Protein AF-A0A820SVX8-F1 (afdb_monomer_lite)

Organism: NCBI:txid392030

Sequence (276 aa):
DIAQLKDHVHLLEQKLQQREYELQTLQIEIEKGTSSIMSSIEDLYIASSSVSPSQHSPATHFALVNVKNQPTIEELQNELDQLHDKLDELTRENQMLKNRTQEFDTIYEENEYLYAEKSQWNEEIERTRIRELVLEQEIRTLKEREKEFLITNDSNANNLSATQSKLKIDWLHQTNNQLELEIVRLREQLDLLAKKCQEIKKESIHKDEHYKQLLAVAEDKQQLPQELVRLERIKVEMESQMEKERQDYQKTIAGLEEQTEKREQKYSVCHNIMNL

Structure (mmCIF, N/CA/C/O backbone):
data_AF-A0A820SVX8-F1
#
_entry.id   AF-A0A820SVX8-F1
#
loop_
_atom_site.group_PDB
_atom_site.id
_atom_site.type_symbol
_atom_site.label_atom_id
_atom_site.label_alt_id
_atom_site.label_comp_id
_atom_site.label_asym_id
_atom_site.label_entity_id
_atom_site.label_seq_id
_atom_site.pdbx_PDB_ins_code
_atom_site.Cartn_x
_atom_site.Cartn_y
_atom_site.Cartn_z
_atom_site.occupancy
_atom_site.B_iso_or_equiv
_atom_site.auth_seq_id
_atom_site.auth_comp_id
_atom_site.auth_asym_id
_atom_site.auth_atom_id
_atom_site.pdbx_PDB_model_num
ATOM 1 N N . ASP A 1 1 ? 11.281 11.159 -14.227 1.00 79.31 1 ASP A N 1
ATOM 2 C CA . ASP A 1 1 ? 12.440 11.843 -13.631 1.00 79.31 1 ASP A CA 1
ATOM 3 C C . ASP A 1 1 ? 12.727 11.161 -12.300 1.00 79.31 1 ASP A C 1
ATOM 5 O O . ASP A 1 1 ? 11.813 11.058 -11.489 1.00 79.31 1 ASP A O 1
ATOM 9 N N . ILE A 1 2 ? 13.934 10.620 -12.106 1.00 82.19 2 ILE A N 1
ATOM 10 C CA . ILE A 1 2 ? 14.302 9.873 -10.890 1.00 82.19 2 ILE A CA 1
ATOM 11 C C . ILE A 1 2 ? 14.206 10.753 -9.639 1.00 82.19 2 ILE A C 1
ATOM 13 O O . ILE A 1 2 ? 13.884 10.240 -8.568 1.00 82.19 2 ILE A O 1
ATOM 17 N N . ALA A 1 3 ? 14.451 12.061 -9.756 1.00 85.62 3 ALA A N 1
ATOM 18 C CA . ALA A 1 3 ? 14.359 12.976 -8.619 1.00 85.62 3 ALA A CA 1
ATOM 19 C C . ALA A 1 3 ? 12.935 13.004 -8.041 1.00 85.62 3 ALA A C 1
ATOM 21 O O . ALA A 1 3 ? 12.747 12.774 -6.852 1.00 85.62 3 ALA A O 1
ATOM 22 N N . GLN A 1 4 ? 11.929 13.141 -8.908 1.00 86.88 4 GLN A N 1
ATOM 23 C CA . GLN A 1 4 ? 10.518 13.152 -8.508 1.00 86.88 4 GLN A CA 1
ATOM 24 C C . GLN A 1 4 ? 10.079 11.830 -7.860 1.00 86.88 4 GLN A C 1
ATOM 26 O O . GLN A 1 4 ? 9.309 11.835 -6.903 1.00 86.88 4 GLN A O 1
ATOM 31 N N . LEU A 1 5 ? 10.583 10.695 -8.358 1.00 85.62 5 LEU A N 1
ATOM 32 C CA . LEU A 1 5 ? 10.292 9.380 -7.778 1.00 85.62 5 LEU A CA 1
ATOM 33 C C . LEU A 1 5 ? 10.895 9.234 -6.376 1.00 85.62 5 LEU A C 1
ATOM 35 O O . LEU A 1 5 ? 10.238 8.728 -5.470 1.00 85.62 5 LEU A O 1
ATOM 39 N N . LYS A 1 6 ? 12.131 9.709 -6.183 1.00 87.94 6 LYS A 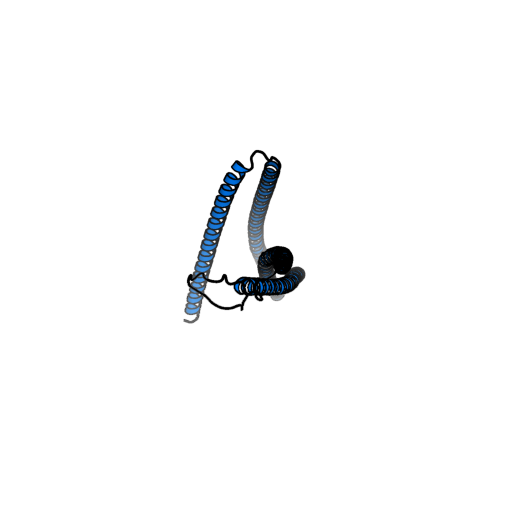N 1
ATOM 40 C CA . LYS A 1 6 ? 12.793 9.706 -4.872 1.00 87.94 6 LYS A CA 1
ATOM 41 C C . LYS A 1 6 ? 12.073 10.596 -3.866 1.00 87.94 6 LYS A C 1
ATOM 43 O O . LYS A 1 6 ? 11.892 10.173 -2.728 1.00 87.94 6 LYS A O 1
ATOM 48 N N . ASP A 1 7 ? 11.626 11.777 -4.287 1.00 93.38 7 ASP A N 1
ATOM 49 C CA . ASP A 1 7 ? 10.852 12.683 -3.434 1.00 93.38 7 ASP A CA 1
ATOM 50 C C . ASP A 1 7 ? 9.532 12.035 -2.992 1.00 93.38 7 ASP A C 1
ATOM 52 O O . ASP A 1 7 ? 9.140 12.131 -1.828 1.00 93.38 7 ASP A O 1
ATOM 56 N N . HIS A 1 8 ? 8.865 11.316 -3.900 1.00 90.88 8 HIS A N 1
ATOM 57 C CA . HIS A 1 8 ? 7.633 10.603 -3.584 1.00 90.88 8 HIS A CA 1
ATOM 58 C C . HIS A 1 8 ? 7.855 9.444 -2.598 1.00 90.88 8 HIS A C 1
ATOM 60 O O . HIS A 1 8 ? 7.139 9.349 -1.601 1.00 90.88 8 HIS A O 1
ATOM 66 N N . VAL A 1 9 ? 8.879 8.609 -2.813 1.00 91.00 9 VAL A N 1
ATOM 67 C CA . VAL A 1 9 ? 9.253 7.542 -1.864 1.00 91.00 9 VAL A CA 1
ATOM 68 C C . VAL A 1 9 ? 9.604 8.122 -0.493 1.00 91.00 9 VAL A C 1
ATOM 70 O O . VAL A 1 9 ? 9.174 7.585 0.526 1.00 91.00 9 VAL A O 1
ATOM 73 N N . HIS A 1 10 ? 10.325 9.245 -0.453 1.00 93.69 10 HIS A N 1
ATOM 74 C CA . HIS A 1 10 ? 10.667 9.915 0.799 1.00 93.69 10 HIS A CA 1
ATOM 75 C C . HIS A 1 10 ? 9.423 10.406 1.554 1.00 93.69 10 HIS A C 1
ATOM 77 O O . HIS A 1 10 ? 9.328 10.230 2.768 1.00 93.69 10 HIS A O 1
ATOM 83 N N . LEU A 1 11 ? 8.437 10.960 0.842 1.00 95.56 11 LEU A N 1
ATOM 84 C CA . LEU A 1 11 ? 7.162 11.364 1.434 1.00 95.56 11 LEU A CA 1
ATOM 85 C C . LEU A 1 11 ? 6.386 10.169 2.011 1.00 95.56 11 LEU A C 1
ATOM 87 O O . LEU A 1 11 ? 5.827 10.276 3.102 1.00 95.56 11 LEU A O 1
ATOM 91 N N . LEU A 1 12 ? 6.342 9.039 1.298 1.00 90.75 12 LEU A N 1
ATOM 92 C CA . LEU A 1 12 ? 5.704 7.812 1.792 1.00 90.75 12 LEU A CA 1
ATOM 93 C C . LEU A 1 12 ? 6.397 7.291 3.054 1.00 90.75 12 LEU A C 1
ATOM 95 O O . LEU A 1 12 ? 5.736 6.891 4.007 1.00 90.75 12 LEU A O 1
ATOM 99 N N . GLU A 1 13 ? 7.724 7.353 3.090 1.00 92.69 13 GLU A N 1
ATOM 100 C CA . GLU A 1 13 ? 8.521 6.950 4.246 1.00 92.69 13 GLU A CA 1
ATOM 101 C C . GLU A 1 13 ? 8.275 7.844 5.465 1.00 92.69 13 GLU A C 1
ATOM 103 O O . GLU A 1 13 ? 8.109 7.339 6.573 1.00 92.69 13 GLU A O 1
ATOM 108 N N . GLN A 1 14 ? 8.151 9.157 5.260 1.00 95.50 14 GLN A N 1
ATOM 109 C CA . GLN A 1 14 ? 7.777 10.086 6.324 1.00 95.50 14 GLN A CA 1
ATOM 110 C C . GLN A 1 14 ? 6.369 9.795 6.868 1.00 95.50 14 GLN A C 1
ATOM 112 O O . GLN A 1 14 ? 6.161 9.813 8.082 1.00 95.50 14 GLN A O 1
ATOM 117 N N . LYS A 1 15 ? 5.403 9.507 5.986 1.00 94.38 15 LYS A N 1
ATOM 118 C CA . LYS A 1 15 ? 4.040 9.135 6.397 1.00 94.38 15 LYS A CA 1
ATOM 119 C C . LYS A 1 15 ? 4.021 7.831 7.190 1.00 94.38 15 LYS A C 1
ATOM 121 O O . LYS A 1 15 ? 3.364 7.784 8.223 1.00 94.38 15 LYS A O 1
ATOM 126 N N . LEU A 1 16 ? 4.755 6.811 6.742 1.00 91.88 16 LEU A N 1
ATOM 127 C CA . LEU A 1 16 ? 4.880 5.536 7.453 1.00 91.88 16 LEU A CA 1
ATOM 128 C C . LEU A 1 16 ? 5.438 5.737 8.863 1.00 91.88 16 LEU A C 1
ATOM 130 O O . LEU A 1 16 ? 4.828 5.283 9.823 1.00 91.88 16 LEU A O 1
ATOM 134 N N . GLN A 1 17 ? 6.525 6.500 9.007 1.00 93.75 17 GLN A N 1
ATOM 135 C CA . GLN A 1 17 ? 7.099 6.802 10.324 1.00 93.75 17 GLN A CA 1
ATOM 136 C C . GLN A 1 17 ? 6.102 7.508 11.249 1.00 93.75 17 GLN A C 1
ATOM 138 O O . GLN A 1 17 ? 6.030 7.203 12.440 1.00 93.75 17 GLN A O 1
ATOM 143 N N . GLN A 1 18 ? 5.320 8.447 10.711 1.00 94.12 18 GLN A N 1
ATOM 144 C CA . GLN A 1 18 ? 4.282 9.117 11.485 1.00 94.12 18 GLN A CA 1
ATOM 145 C C . GLN A 1 18 ? 3.203 8.125 11.950 1.00 94.12 18 GLN A C 1
ATOM 147 O O . GLN A 1 18 ? 2.851 8.115 13.128 1.00 94.12 18 GLN A O 1
ATOM 152 N N . ARG A 1 19 ? 2.696 7.274 11.053 1.00 89.75 19 ARG A N 1
ATOM 153 C CA . ARG A 1 19 ? 1.653 6.296 11.392 1.00 89.75 19 ARG A CA 1
ATOM 154 C C . ARG A 1 19 ? 2.144 5.211 12.346 1.00 89.75 19 ARG A C 1
ATOM 156 O O . ARG A 1 19 ? 1.392 4.783 13.211 1.00 89.75 19 ARG A O 1
ATOM 163 N N . GLU A 1 20 ? 3.400 4.790 12.246 1.00 91.88 20 GLU A N 1
ATOM 164 C CA . GLU A 1 20 ? 4.018 3.869 13.211 1.00 91.88 20 GLU A CA 1
ATOM 165 C C . GLU A 1 20 ? 4.070 4.461 14.621 1.00 91.88 20 GLU A C 1
ATOM 167 O O . GLU A 1 20 ? 3.792 3.766 15.601 1.00 91.88 20 GLU A O 1
ATOM 172 N N . TYR A 1 21 ? 4.374 5.755 14.730 1.00 94.31 21 TYR A N 1
ATOM 173 C CA . TYR A 1 21 ? 4.325 6.466 16.004 1.00 94.31 21 TYR A CA 1
ATOM 174 C C . TYR A 1 21 ? 2.894 6.558 16.564 1.00 94.31 21 TYR A C 1
ATOM 176 O O . TYR A 1 21 ? 2.680 6.355 17.764 1.00 94.31 21 TYR A O 1
ATOM 184 N N . GLU A 1 22 ? 1.905 6.826 15.708 1.00 92.69 22 GLU A N 1
ATOM 185 C CA . GLU A 1 22 ? 0.486 6.832 16.088 1.00 92.69 22 GLU A CA 1
ATOM 186 C C . GLU A 1 22 ? 0.032 5.447 16.581 1.00 92.69 22 GLU A C 1
ATOM 188 O O . GLU A 1 22 ? -0.564 5.354 17.655 1.00 92.69 22 GLU A O 1
ATOM 193 N N . LEU A 1 23 ? 0.400 4.365 15.883 1.00 92.62 23 LEU A N 1
ATOM 194 C CA . LEU A 1 23 ? 0.110 2.989 16.309 1.00 92.62 23 LEU A CA 1
ATOM 195 C C . LEU A 1 23 ? 0.736 2.655 17.662 1.00 92.62 23 LEU A C 1
ATOM 197 O O . LEU A 1 23 ? 0.051 2.113 18.526 1.00 92.62 23 LEU A O 1
ATOM 201 N N . GLN A 1 24 ? 2.009 3.001 17.880 1.00 94.12 24 GLN A N 1
ATOM 202 C CA . GLN A 1 24 ? 2.651 2.788 19.182 1.00 94.12 24 GLN A CA 1
ATOM 203 C C . GLN A 1 24 ? 1.927 3.540 20.301 1.00 94.12 24 GLN A C 1
ATOM 205 O O . GLN A 1 24 ? 1.747 3.005 21.394 1.00 94.12 24 GLN A O 1
ATOM 210 N N . THR A 1 25 ? 1.488 4.768 20.029 1.00 94.31 25 THR A N 1
ATOM 211 C CA . THR A 1 25 ? 0.751 5.578 21.004 1.00 94.31 25 THR A CA 1
ATOM 212 C C . THR A 1 25 ? -0.597 4.941 21.337 1.00 94.31 25 THR A C 1
ATOM 214 O O . THR A 1 25 ? -0.909 4.747 22.512 1.00 94.31 25 THR A O 1
ATOM 217 N N . LEU A 1 26 ? -1.366 4.547 20.317 1.00 90.50 26 LEU A N 1
ATOM 218 C CA . LEU A 1 26 ? -2.654 3.876 20.492 1.00 90.50 26 LEU A CA 1
ATOM 219 C C . LEU A 1 26 ? -2.505 2.539 21.217 1.00 90.50 26 LEU A C 1
ATOM 221 O O . LEU A 1 26 ? -3.298 2.240 22.105 1.00 90.50 26 LEU A O 1
ATOM 225 N N . GLN A 1 27 ? -1.467 1.763 20.905 1.00 94.38 27 GLN A N 1
ATOM 226 C CA . GLN A 1 27 ? -1.190 0.509 21.596 1.00 94.38 27 GLN A CA 1
ATOM 227 C C . GLN A 1 27 ? -0.961 0.732 23.096 1.00 94.38 27 GLN A C 1
ATOM 229 O O . GLN A 1 27 ? -1.567 0.045 23.917 1.00 94.38 27 GLN A O 1
ATOM 234 N N . ILE A 1 28 ? -0.162 1.737 23.467 1.00 94.94 28 ILE A N 1
ATOM 235 C CA . ILE A 1 28 ? 0.062 2.098 24.874 1.00 94.94 28 ILE A CA 1
ATOM 236 C C . ILE A 1 28 ? -1.249 2.536 25.546 1.00 94.94 28 ILE A C 1
ATOM 238 O O . ILE A 1 28 ? -1.515 2.149 26.687 1.00 94.94 28 ILE A O 1
ATOM 242 N N . GLU A 1 29 ? -2.082 3.334 24.869 1.00 92.44 29 GLU A N 1
ATOM 243 C CA . GLU A 1 29 ? -3.395 3.745 25.389 1.00 92.44 29 GLU A CA 1
ATOM 244 C C . GLU A 1 29 ? -4.318 2.541 25.627 1.00 92.44 29 GLU A C 1
ATOM 246 O O . GLU A 1 29 ? -4.950 2.452 26.685 1.00 92.44 29 GLU A O 1
ATOM 251 N N . ILE A 1 30 ? -4.354 1.592 24.687 1.00 91.06 30 ILE A N 1
ATOM 252 C CA . ILE A 1 30 ? -5.155 0.366 24.777 1.00 91.06 30 ILE A CA 1
ATOM 253 C C . ILE A 1 30 ? -4.677 -0.515 25.933 1.00 91.06 30 ILE A C 1
ATOM 255 O O . ILE A 1 30 ? -5.490 -0.954 26.750 1.00 91.06 30 ILE A O 1
ATOM 259 N N . GLU A 1 31 ? -3.371 -0.754 26.044 1.00 93.31 31 GLU A N 1
ATOM 260 C CA . GLU A 1 31 ? -2.781 -1.562 27.119 1.00 93.31 31 GLU A CA 1
ATOM 261 C C . GLU A 1 31 ? -3.050 -0.939 28.494 1.00 93.31 31 GLU A C 1
ATOM 263 O O . GLU A 1 31 ? -3.435 -1.637 29.443 1.00 93.31 31 GLU A O 1
ATOM 268 N N . LYS A 1 32 ? -2.920 0.388 28.599 1.00 92.94 32 LYS A N 1
ATOM 269 C CA . LYS A 1 32 ? -3.195 1.128 29.832 1.00 92.94 32 LYS A CA 1
ATOM 270 C C . LYS A 1 32 ? -4.669 1.054 30.225 1.00 92.94 32 LYS A C 1
ATOM 272 O O . LYS A 1 32 ? -4.958 0.749 31.381 1.00 92.94 32 LYS A O 1
ATOM 277 N N . GLY A 1 33 ? -5.589 1.313 29.296 1.00 87.25 33 GLY A N 1
ATOM 278 C CA . GLY A 1 33 ? -7.024 1.235 29.582 1.00 87.25 33 GLY A CA 1
ATOM 279 C C . GLY A 1 33 ? -7.466 -0.194 29.907 1.00 87.25 33 GLY A C 1
ATOM 280 O O . GLY A 1 33 ? -8.206 -0.413 30.859 1.00 87.25 33 GLY A O 1
ATOM 281 N N . THR A 1 34 ? -6.940 -1.197 29.199 1.00 91.44 34 THR A N 1
ATOM 282 C CA . THR A 1 34 ? -7.220 -2.611 29.503 1.00 91.44 34 THR A CA 1
ATOM 283 C C . THR A 1 34 ? -6.761 -2.974 30.916 1.00 91.44 34 THR A C 1
ATOM 285 O O . THR A 1 34 ? -7.501 -3.608 31.667 1.00 91.44 34 THR A O 1
ATOM 288 N N . SER A 1 35 ? -5.566 -2.526 31.311 1.00 92.62 35 SER A N 1
ATOM 289 C CA . SER A 1 35 ? -5.036 -2.740 32.665 1.00 92.62 35 SER A CA 1
ATOM 290 C C . SER A 1 35 ? -5.877 -2.034 33.736 1.00 92.62 35 SER A C 1
ATOM 292 O O . SER A 1 35 ? -6.131 -2.605 34.795 1.00 92.62 35 SER A O 1
ATOM 294 N N . SER A 1 36 ? -6.345 -0.815 33.451 1.00 92.25 36 SER A N 1
ATOM 295 C CA . SER A 1 36 ? -7.227 -0.028 34.325 1.00 92.25 36 SER A CA 1
ATOM 296 C C . SER A 1 36 ? -8.577 -0.720 34.560 1.00 92.25 36 SER A C 1
ATOM 298 O O . SER A 1 36 ? -8.989 -0.910 35.711 1.00 92.25 36 SER A O 1
ATOM 300 N N . ILE A 1 37 ? -9.213 -1.210 33.489 1.00 89.19 37 ILE A N 1
ATOM 301 C CA . ILE A 1 37 ? -10.448 -1.999 33.577 1.00 89.19 37 ILE A CA 1
ATOM 302 C C . ILE A 1 37 ? -10.215 -3.279 34.383 1.00 89.19 37 ILE A C 1
ATOM 304 O O . ILE A 1 37 ? -11.002 -3.583 35.278 1.00 89.19 37 ILE A O 1
ATOM 308 N N . MET A 1 38 ? -9.139 -4.021 34.107 1.00 89.19 38 MET A N 1
ATOM 309 C CA . MET A 1 38 ? -8.835 -5.265 34.825 1.00 89.19 38 MET A CA 1
ATOM 310 C C . MET A 1 38 ? -8.628 -5.030 36.323 1.00 89.19 38 MET A C 1
ATOM 312 O O . MET A 1 38 ? -9.208 -5.759 37.126 1.00 89.19 38 MET A O 1
ATOM 316 N N . SER A 1 39 ? -7.891 -3.982 36.702 1.00 90.56 39 SER A N 1
ATOM 317 C CA . SER A 1 39 ? -7.728 -3.591 38.109 1.00 90.56 39 SER A CA 1
ATOM 318 C C . SER A 1 39 ? -9.070 -3.239 38.754 1.00 90.56 39 SER A C 1
ATOM 320 O O . SER A 1 39 ? -9.355 -3.663 39.869 1.00 90.56 39 SER A O 1
ATOM 322 N N . SER A 1 40 ? -9.926 -2.500 38.047 1.00 87.31 40 SER A N 1
ATOM 323 C CA . SER A 1 40 ? -11.246 -2.118 38.556 1.00 87.31 40 SER A CA 1
ATOM 324 C C . SER A 1 40 ? -12.186 -3.314 38.719 1.00 87.31 40 SER A C 1
ATOM 326 O O . SER A 1 40 ? -12.975 -3.341 39.664 1.00 87.31 40 SER A O 1
ATOM 328 N N . ILE A 1 41 ? -12.103 -4.304 37.825 1.00 86.06 41 ILE A N 1
ATOM 329 C CA . ILE A 1 41 ? -12.828 -5.576 37.938 1.00 86.06 41 ILE A CA 1
ATOM 330 C C . ILE A 1 41 ? -12.307 -6.384 39.130 1.00 86.06 41 ILE A C 1
ATOM 332 O O . ILE A 1 41 ? -13.108 -6.955 39.868 1.00 86.06 41 ILE A O 1
ATOM 336 N N . GLU A 1 42 ? -10.992 -6.423 39.343 1.00 88.31 42 GLU A N 1
ATOM 337 C CA . GLU A 1 42 ? -10.383 -7.115 40.481 1.00 88.31 42 GLU A CA 1
ATOM 338 C C . GLU A 1 42 ? -10.825 -6.494 41.813 1.00 88.31 42 GLU A C 1
ATOM 340 O O . GLU A 1 42 ? -11.269 -7.218 42.704 1.00 88.31 42 GLU A O 1
ATOM 345 N N . ASP A 1 43 ? -10.840 -5.161 41.914 1.00 84.06 43 ASP A N 1
ATOM 346 C CA . ASP A 1 43 ? -11.385 -4.449 43.075 1.00 84.06 43 ASP A CA 1
ATOM 347 C C . ASP A 1 43 ? -12.851 -4.818 43.345 1.00 84.06 43 ASP A C 1
ATOM 349 O O . ASP A 1 43 ? -13.240 -5.043 44.492 1.00 84.06 43 ASP A O 1
ATOM 353 N N . LEU A 1 44 ? -13.678 -4.868 42.292 1.00 81.62 44 LEU A N 1
ATOM 354 C CA . LEU A 1 44 ? -15.094 -5.234 42.393 1.00 81.62 44 LEU A CA 1
ATOM 355 C C . LEU A 1 44 ? -15.259 -6.683 42.860 1.00 81.62 44 LEU A C 1
ATOM 357 O O . LEU A 1 44 ? -16.099 -6.976 43.714 1.00 81.62 44 LEU A O 1
ATOM 361 N N . TYR A 1 45 ? -14.438 -7.590 42.334 1.00 81.12 45 TYR A N 1
ATOM 362 C CA . TYR A 1 45 ? -14.432 -8.986 42.745 1.00 81.12 45 TYR A CA 1
ATOM 363 C C . TYR A 1 45 ? -14.053 -9.120 44.224 1.00 81.12 45 TYR A C 1
ATOM 365 O O . TYR A 1 45 ? -14.771 -9.777 44.982 1.00 81.12 45 TYR A O 1
ATOM 373 N N . ILE A 1 46 ? -12.994 -8.431 44.661 1.00 80.62 46 ILE A N 1
ATOM 374 C CA . ILE A 1 46 ? -12.564 -8.398 46.063 1.00 80.62 46 ILE A CA 1
ATOM 375 C C . ILE A 1 46 ? -13.698 -7.875 46.949 1.00 80.62 46 ILE A C 1
ATOM 377 O O . ILE A 1 46 ? -14.091 -8.585 47.875 1.00 80.62 46 ILE A O 1
ATOM 381 N N . ALA A 1 47 ? -14.283 -6.719 46.618 1.00 73.56 47 ALA A N 1
ATOM 382 C CA . ALA A 1 47 ? -15.392 -6.123 47.367 1.00 73.56 47 ALA A CA 1
ATOM 383 C C . ALA A 1 47 ? -16.590 -7.084 47.494 1.00 73.56 47 ALA A C 1
ATOM 385 O O . ALA A 1 47 ? -17.092 -7.311 48.597 1.00 73.56 47 ALA A O 1
ATOM 386 N N . SER A 1 48 ? -16.980 -7.741 46.396 1.00 69.38 48 SER A N 1
ATOM 387 C CA . SER A 1 48 ? -18.091 -8.703 46.392 1.00 69.38 48 SER A CA 1
ATOM 388 C C . SER A 1 48 ? -17.803 -9.978 47.201 1.00 69.38 48 SER A C 1
ATOM 390 O O . SER A 1 48 ? -18.701 -10.533 47.835 1.00 69.38 48 SER A O 1
ATOM 392 N N . SER A 1 49 ? -16.548 -10.435 47.233 1.00 65.75 49 SER A N 1
ATOM 393 C CA . SER A 1 49 ? -16.137 -11.661 47.932 1.00 65.75 49 SER A CA 1
ATOM 394 C C . SER A 1 49 ? -16.012 -11.499 49.454 1.00 65.75 49 SER A C 1
ATOM 396 O O . SER A 1 49 ? -16.147 -12.477 50.195 1.00 65.75 49 SER A O 1
ATOM 398 N N . SER A 1 50 ? -15.835 -10.268 49.946 1.00 57.50 50 SER A N 1
ATOM 399 C CA . SER A 1 50 ? -15.868 -9.940 51.381 1.00 57.50 50 SER A CA 1
ATOM 400 C C . SER A 1 50 ? -17.255 -10.100 52.024 1.00 57.50 50 SER A C 1
ATOM 402 O O . SER A 1 50 ? -17.355 -10.151 53.251 1.00 57.50 50 SER A O 1
ATOM 404 N N . VAL A 1 51 ? -18.318 -10.251 51.227 1.00 54.56 51 VAL A N 1
ATOM 405 C CA . VAL A 1 51 ? -19.696 -10.455 51.693 1.00 54.56 51 VAL A CA 1
ATOM 406 C C . VAL A 1 51 ? -20.029 -11.955 51.690 1.00 54.56 51 VAL A C 1
ATOM 408 O O . VAL A 1 51 ? -20.731 -12.463 50.821 1.00 54.56 51 VAL A O 1
ATOM 411 N N . SER A 1 52 ? -19.504 -12.718 52.654 1.00 48.66 52 SER A N 1
ATOM 412 C CA . SER A 1 52 ? -19.881 -14.136 52.807 1.00 48.66 52 SER A CA 1
ATOM 413 C C . SER A 1 52 ? -21.186 -14.313 53.610 1.00 48.66 52 SER A C 1
ATOM 415 O O . SER A 1 52 ? -21.331 -13.710 54.677 1.00 48.66 52 SER A O 1
ATOM 417 N N . PRO A 1 53 ? -22.118 -15.192 53.178 1.00 45.06 53 PRO A N 1
ATOM 418 C CA . PRO A 1 53 ? -23.313 -15.539 53.935 1.00 45.06 53 PRO A CA 1
ATOM 419 C C . PRO A 1 53 ? -22.984 -16.526 55.063 1.00 45.06 53 PRO A C 1
ATOM 421 O O . PRO A 1 53 ? -22.425 -17.599 54.843 1.00 45.06 53 PRO A O 1
ATOM 424 N N . SER A 1 54 ? -23.381 -16.160 56.282 1.00 38.44 54 SER A N 1
ATOM 425 C CA . SER A 1 54 ? -23.425 -17.024 57.466 1.00 38.44 54 SER A CA 1
ATOM 426 C C . SER A 1 54 ? -24.080 -18.376 57.144 1.00 38.44 54 SER A C 1
ATOM 428 O O . SER A 1 54 ? -25.271 -18.448 56.839 1.00 38.44 54 SER A O 1
ATOM 430 N N . GLN A 1 55 ? -23.295 -19.455 57.202 1.00 40.50 55 GLN A N 1
ATOM 431 C CA . GLN A 1 55 ? -23.790 -20.821 57.066 1.00 40.50 55 GLN A CA 1
ATOM 432 C C . GLN A 1 55 ? -24.656 -21.197 58.275 1.00 40.50 55 GLN A C 1
ATOM 434 O O . GLN A 1 55 ? -24.225 -21.154 59.427 1.00 40.50 55 GLN A O 1
ATOM 439 N N . HIS A 1 56 ? -25.887 -21.616 57.990 1.00 39.12 56 HIS A N 1
ATOM 440 C CA . HIS A 1 56 ? -26.795 -22.235 58.944 1.00 39.12 56 HIS A CA 1
ATOM 441 C C . HIS A 1 56 ? -26.193 -23.502 59.574 1.00 39.12 56 HIS A C 1
ATOM 443 O O . HIS A 1 56 ? -25.824 -24.450 58.885 1.00 39.12 56 HIS A O 1
ATOM 449 N N . SER A 1 57 ? -26.209 -23.567 60.904 1.00 32.91 57 SER A N 1
ATOM 450 C CA . SER A 1 57 ? -26.265 -24.814 61.673 1.00 32.91 57 SER A CA 1
ATOM 451 C C . SER A 1 57 ? -27.238 -24.615 62.839 1.00 32.91 57 SER A C 1
ATOM 453 O O . SER A 1 57 ? -27.126 -23.606 63.539 1.00 32.91 57 SER A O 1
ATOM 455 N N . PRO A 1 58 ? -28.214 -25.514 63.067 1.00 54.25 58 PRO A N 1
ATOM 456 C CA . PRO A 1 58 ? -29.127 -25.391 64.189 1.00 54.25 58 PRO A CA 1
ATOM 457 C C . PRO A 1 58 ? -28.583 -26.195 65.372 1.00 54.25 58 PRO A C 1
ATOM 459 O O . PRO A 1 58 ? -28.460 -27.409 65.260 1.00 54.25 58 PRO A O 1
ATOM 462 N N . ALA A 1 59 ? -28.287 -25.536 66.496 1.00 41.16 59 ALA A N 1
ATOM 463 C CA . ALA A 1 59 ? -28.699 -25.990 67.831 1.00 41.16 59 ALA A CA 1
ATOM 464 C C . ALA A 1 59 ? -28.105 -25.122 68.962 1.00 41.16 59 ALA A C 1
ATOM 466 O O . ALA A 1 59 ? -26.896 -25.031 69.141 1.00 41.16 59 ALA A O 1
ATOM 467 N N . THR A 1 60 ? -29.024 -24.629 69.802 1.00 38.22 60 THR A N 1
ATOM 468 C CA . THR A 1 60 ? -28.918 -24.408 71.262 1.00 38.22 60 THR A CA 1
ATOM 469 C C . THR A 1 60 ? -27.959 -23.353 71.838 1.00 38.22 60 THR A C 1
ATOM 471 O O . THR A 1 60 ? -26.762 -23.557 71.954 1.00 38.22 60 THR A O 1
ATOM 474 N N . HIS A 1 61 ? -28.602 -22.302 72.373 1.00 42.06 61 HIS A N 1
ATOM 475 C CA . HIS A 1 61 ? -28.330 -21.621 73.650 1.00 42.06 61 HIS A CA 1
ATOM 476 C C . HIS A 1 61 ? -26.884 -21.200 73.969 1.00 42.06 61 HIS A C 1
ATOM 478 O O . HIS A 1 61 ? -26.114 -21.991 74.493 1.00 42.06 61 HIS A O 1
ATOM 484 N N . PHE A 1 62 ? -26.583 -19.904 73.820 1.00 35.72 62 PHE A N 1
ATOM 485 C CA . PHE A 1 62 ? -26.286 -18.938 74.901 1.00 35.72 62 PHE A CA 1
ATOM 486 C C . PHE A 1 62 ? -25.629 -17.669 74.317 1.00 35.72 62 PHE A C 1
ATOM 488 O O . PHE A 1 62 ? -24.819 -17.742 73.406 1.00 35.72 62 PHE A O 1
ATOM 495 N N . ALA A 1 63 ? -25.951 -16.523 74.927 1.00 33.59 63 ALA A N 1
ATOM 496 C CA . ALA A 1 63 ? -25.160 -15.286 74.960 1.00 33.59 63 ALA A CA 1
ATOM 497 C C . ALA A 1 63 ? -24.972 -14.461 73.663 1.00 33.59 63 ALA A C 1
ATOM 499 O O . ALA A 1 63 ? -24.052 -14.650 72.882 1.00 33.59 63 ALA A O 1
ATOM 500 N N . LEU A 1 64 ? -25.805 -13.424 73.523 1.00 42.78 64 LEU A N 1
ATOM 501 C CA . LEU A 1 64 ? -25.398 -12.008 73.557 1.00 42.78 64 LEU A CA 1
ATOM 502 C C . LEU A 1 64 ? -24.008 -11.597 72.997 1.00 42.78 64 LEU A C 1
ATOM 504 O O . LEU A 1 64 ? -23.336 -10.804 73.639 1.00 42.78 64 LEU A O 1
ATOM 508 N N . VAL A 1 65 ? -23.577 -12.044 71.816 1.00 40.47 65 VAL A N 1
ATOM 509 C CA . VAL A 1 65 ? -22.497 -11.402 71.033 1.00 40.47 65 VAL A CA 1
ATOM 510 C C . VAL A 1 65 ? -22.713 -11.744 69.555 1.00 40.47 65 VAL A C 1
ATOM 512 O O . VAL A 1 65 ? -22.319 -12.827 69.158 1.00 40.47 65 VAL A O 1
ATOM 515 N N . ASN A 1 66 ? -23.363 -10.879 68.756 1.00 41.22 66 ASN A N 1
ATOM 516 C CA . ASN A 1 66 ? -22.966 -10.640 67.344 1.00 41.22 66 ASN A CA 1
ATOM 517 C C . ASN A 1 66 ? -23.799 -9.622 66.534 1.00 41.22 66 ASN A C 1
ATOM 519 O O . ASN A 1 66 ? -23.610 -9.513 65.327 1.00 41.22 66 ASN A O 1
ATOM 523 N N . VAL A 1 67 ? -24.689 -8.826 67.135 1.00 43.53 67 VAL A N 1
ATOM 524 C CA . VAL A 1 67 ? -25.531 -7.870 66.368 1.00 43.53 67 VAL A CA 1
ATOM 525 C C . VAL A 1 67 ? -24.722 -6.704 65.748 1.00 43.53 67 VAL A C 1
ATOM 527 O O . VAL A 1 67 ? -25.281 -5.827 65.109 1.00 43.53 67 VAL A O 1
ATOM 530 N N . LYS A 1 68 ? -23.392 -6.675 65.903 1.00 46.75 68 LYS A N 1
ATOM 531 C CA . LYS A 1 68 ? -22.540 -5.552 65.480 1.00 46.75 68 LYS A CA 1
ATOM 532 C C . LYS A 1 68 ? -21.922 -5.667 64.082 1.00 46.75 68 LYS A C 1
ATOM 534 O O . LYS A 1 68 ? -21.247 -4.731 63.679 1.00 46.75 68 LYS A O 1
ATOM 539 N N . ASN A 1 69 ? -22.151 -6.765 63.359 1.00 56.94 69 ASN A N 1
ATOM 540 C CA . ASN A 1 69 ? -21.479 -7.020 62.076 1.00 56.94 69 ASN A CA 1
ATOM 541 C C . ASN A 1 69 ? -22.441 -7.188 60.890 1.00 56.94 69 ASN A C 1
ATOM 543 O O . ASN A 1 69 ? -22.018 -7.653 59.835 1.00 56.94 69 ASN A O 1
ATOM 547 N N . GLN A 1 70 ? -23.727 -6.859 61.046 1.00 60.00 70 GLN A N 1
ATOM 548 C CA . GLN A 1 70 ? -24.633 -6.807 59.902 1.00 60.00 70 GLN A CA 1
ATOM 549 C C . GLN A 1 70 ? -24.635 -5.386 59.335 1.00 60.00 70 GLN A C 1
ATOM 551 O O . GLN A 1 70 ? -24.982 -4.470 60.084 1.00 60.00 70 GLN A O 1
ATOM 556 N N . PRO A 1 71 ? -24.242 -5.200 58.060 1.00 69.69 71 PRO A N 1
ATOM 557 C CA . PRO A 1 71 ? -24.296 -3.896 57.424 1.00 69.69 71 PRO A CA 1
ATOM 558 C C . PRO A 1 71 ? -25.735 -3.381 57.446 1.00 69.69 71 PRO A C 1
ATOM 560 O O . PRO A 1 71 ? -26.701 -4.129 57.248 1.00 69.69 71 PRO A O 1
ATOM 563 N N . THR A 1 72 ? -25.874 -2.103 57.759 1.00 84.62 72 THR A N 1
ATOM 564 C CA . THR A 1 72 ? -27.154 -1.403 57.767 1.00 84.62 72 THR A CA 1
ATOM 565 C C . THR A 1 72 ? -27.688 -1.255 56.343 1.00 84.62 72 THR A C 1
ATOM 567 O O . THR A 1 72 ? -26.950 -1.308 55.363 1.00 84.62 72 THR A O 1
ATOM 570 N N . ILE A 1 73 ? -29.003 -1.063 56.215 1.00 81.50 73 ILE A N 1
ATOM 571 C CA . ILE A 1 73 ? -29.650 -0.854 54.910 1.00 81.50 73 ILE A CA 1
ATOM 572 C C . ILE A 1 73 ? -29.054 0.368 54.194 1.00 81.50 73 ILE A C 1
ATOM 574 O O . ILE A 1 73 ? -28.853 0.313 52.987 1.00 81.50 73 ILE A O 1
ATOM 578 N N . GLU A 1 74 ? -28.725 1.429 54.936 1.00 85.25 74 GLU A N 1
ATOM 579 C CA . GLU A 1 74 ? -28.069 2.627 54.396 1.00 85.25 74 GLU A CA 1
ATOM 580 C C . GLU A 1 74 ? -26.639 2.340 53.912 1.00 85.25 74 GLU A C 1
ATOM 582 O O . GLU A 1 74 ? -26.254 2.825 52.852 1.00 85.25 74 GLU A O 1
ATOM 587 N N . GLU A 1 75 ? -25.864 1.511 54.622 1.00 82.25 75 GLU A N 1
ATOM 588 C CA . GLU A 1 75 ? -24.530 1.080 54.167 1.00 82.25 75 GLU A CA 1
ATOM 589 C C . GLU A 1 75 ? -24.613 0.249 52.877 1.00 82.25 75 GLU A C 1
ATOM 591 O O . GLU A 1 75 ? -23.848 0.499 51.949 1.00 82.25 75 GLU A O 1
ATOM 596 N N . LEU A 1 76 ? -25.581 -0.670 52.779 1.00 83.31 76 LEU A N 1
ATOM 597 C CA . LEU A 1 76 ? -25.810 -1.476 51.572 1.00 83.31 76 LEU A CA 1
ATOM 598 C C . LEU A 1 76 ? -26.300 -0.637 50.384 1.00 83.31 76 LEU A C 1
ATOM 600 O O . LEU A 1 76 ? -25.925 -0.906 49.246 1.00 83.31 76 LEU A O 1
ATOM 604 N N . GLN A 1 77 ? -27.141 0.370 50.628 1.00 85.19 77 GLN A N 1
ATOM 605 C CA . GLN A 1 77 ? -27.587 1.304 49.590 1.00 85.19 77 GLN A CA 1
ATOM 606 C C . GLN A 1 77 ? -26.428 2.160 49.081 1.00 85.19 77 GLN A C 1
ATOM 608 O O . GLN A 1 77 ? -26.254 2.290 47.875 1.00 85.19 77 GLN A O 1
ATOM 613 N N . ASN A 1 78 ? -25.590 2.669 49.984 1.00 87.56 78 ASN A N 1
ATOM 614 C CA . ASN A 1 78 ? -24.418 3.455 49.614 1.00 87.56 78 ASN A CA 1
ATOM 615 C C . ASN A 1 78 ? -23.373 2.622 48.846 1.00 87.56 78 ASN A C 1
ATOM 617 O O . ASN A 1 78 ? -22.734 3.126 47.926 1.00 87.56 78 ASN A O 1
ATOM 621 N N . GLU A 1 79 ? -23.202 1.344 49.198 1.00 84.00 79 GLU A N 1
ATOM 622 C CA . GLU A 1 79 ? -22.350 0.413 48.448 1.00 84.00 79 GLU A CA 1
ATOM 623 C C . GLU A 1 79 ? -22.931 0.121 47.057 1.00 84.00 79 GLU A C 1
ATOM 625 O O . GLU A 1 79 ? -22.204 0.145 46.067 1.00 84.00 79 GLU A O 1
ATOM 630 N N . LEU A 1 80 ? -24.250 -0.068 46.952 1.00 85.38 80 LEU A N 1
ATOM 631 C CA . LEU A 1 80 ? -24.936 -0.256 45.674 1.00 85.38 80 LEU A CA 1
ATOM 632 C C . LEU A 1 80 ? -24.804 0.967 44.752 1.00 85.38 80 LEU A C 1
ATOM 634 O O . LEU A 1 80 ? -24.550 0.800 43.560 1.00 85.38 80 LEU A O 1
ATOM 638 N N . ASP A 1 81 ? -24.942 2.178 45.290 1.00 89.25 81 ASP A N 1
ATOM 639 C CA . ASP A 1 81 ? -24.777 3.418 44.526 1.00 89.25 81 ASP A CA 1
ATOM 640 C C . ASP A 1 81 ? -23.333 3.563 44.013 1.00 89.25 81 ASP A C 1
ATOM 642 O O . ASP A 1 81 ? -23.119 3.820 42.829 1.00 89.25 81 ASP A O 1
ATOM 646 N N . GLN A 1 82 ? -22.331 3.274 44.853 1.00 87.19 82 GLN A N 1
ATOM 647 C CA . GLN A 1 82 ? -20.919 3.268 44.440 1.00 87.19 82 GLN A CA 1
ATOM 648 C C . GLN A 1 82 ? -20.613 2.210 43.370 1.00 87.19 82 GLN A C 1
ATOM 650 O O . GLN A 1 82 ? -19.802 2.449 42.471 1.00 87.19 82 GLN A O 1
ATOM 655 N N . LEU A 1 83 ? -21.248 1.037 43.449 1.00 87.00 83 LEU A N 1
ATOM 656 C CA . LEU A 1 83 ? -21.118 -0.010 42.435 1.00 87.00 83 LEU A CA 1
ATOM 657 C C . LEU A 1 83 ? -21.730 0.418 41.096 1.00 87.00 83 LEU A C 1
ATOM 659 O O . LEU A 1 83 ? -21.136 0.137 40.054 1.00 87.00 83 LEU A O 1
ATOM 663 N N . HIS A 1 84 ? -22.873 1.111 41.107 1.00 88.12 84 HIS A N 1
ATOM 664 C CA . HIS A 1 84 ? -23.465 1.672 39.890 1.00 88.12 84 HIS A CA 1
ATOM 665 C C . HIS A 1 84 ? -22.575 2.755 39.271 1.00 88.12 84 HIS A C 1
ATOM 667 O O . HIS A 1 84 ? -22.292 2.681 38.076 1.00 88.12 84 HIS A O 1
ATOM 673 N N . ASP A 1 85 ? -22.045 3.684 40.072 1.00 90.06 85 ASP A N 1
ATOM 674 C CA . ASP A 1 85 ? -21.119 4.715 39.585 1.00 90.06 85 ASP A CA 1
ATOM 675 C C . ASP A 1 85 ? -19.861 4.093 38.949 1.00 90.06 85 ASP A C 1
ATOM 677 O O . ASP A 1 85 ? -19.414 4.508 37.874 1.00 90.06 85 ASP A O 1
ATOM 681 N N . LYS A 1 86 ? -19.301 3.049 39.580 1.00 88.44 86 LYS A N 1
ATOM 682 C CA . LYS A 1 86 ? -18.129 2.329 39.054 1.00 88.44 86 LYS A CA 1
ATOM 683 C C . LYS A 1 86 ? -18.460 1.549 37.778 1.00 88.44 86 LYS A C 1
ATOM 685 O O . LYS A 1 86 ? -17.627 1.487 36.873 1.00 88.44 86 LYS A O 1
ATOM 690 N N . LEU A 1 87 ? -19.664 0.986 37.667 1.00 88.69 87 LEU A N 1
ATOM 691 C CA . LEU A 1 87 ? -20.134 0.319 36.450 1.00 88.69 87 LEU A CA 1
ATOM 692 C C . LEU A 1 87 ? -20.291 1.305 35.282 1.00 88.69 87 LEU A C 1
ATOM 694 O O . LEU A 1 87 ? -19.898 0.988 34.155 1.00 88.69 87 LEU A O 1
ATOM 698 N N . ASP A 1 88 ? -20.821 2.499 35.540 1.00 92.25 88 ASP A N 1
ATOM 699 C CA . ASP A 1 88 ? -20.971 3.549 34.529 1.00 92.25 88 ASP A CA 1
ATOM 700 C C . ASP A 1 88 ? -19.611 4.072 34.045 1.00 92.25 88 ASP A C 1
ATOM 702 O O . ASP A 1 88 ? -19.418 4.286 32.842 1.00 92.25 88 ASP A O 1
ATOM 706 N N . GLU A 1 89 ? -18.643 4.234 34.955 1.00 91.62 89 GLU A N 1
ATOM 707 C CA . GLU A 1 89 ? -17.258 4.568 34.599 1.00 91.62 89 GLU A CA 1
ATOM 708 C C . GLU A 1 89 ? -16.635 3.484 33.712 1.00 91.62 89 GLU A C 1
ATOM 710 O O . GLU A 1 89 ? -16.164 3.789 32.614 1.00 91.62 89 GLU A O 1
ATOM 715 N N . LEU A 1 90 ? -16.727 2.211 34.116 1.00 89.38 90 LEU A N 1
ATOM 716 C CA . LEU A 1 90 ? -16.202 1.088 33.332 1.00 89.38 90 LEU A CA 1
ATOM 717 C C . LEU A 1 90 ? -16.864 0.975 31.958 1.00 89.38 90 LEU A C 1
ATOM 719 O O . LEU A 1 90 ? -16.208 0.633 30.975 1.00 89.38 90 LEU A O 1
ATOM 723 N N . THR A 1 91 ? -18.154 1.291 31.862 1.00 90.69 91 THR A N 1
ATOM 724 C CA . THR A 1 91 ? -18.883 1.289 30.589 1.00 90.69 91 THR A CA 1
ATOM 725 C C . THR A 1 91 ? -18.359 2.377 29.650 1.00 90.69 91 THR A C 1
ATOM 727 O O . THR A 1 91 ? -18.147 2.116 28.460 1.00 90.69 91 THR A O 1
ATOM 730 N N . ARG A 1 92 ? -18.095 3.584 30.169 1.00 94.25 92 ARG A N 1
ATOM 731 C CA . ARG A 1 92 ? -17.493 4.680 29.392 1.00 94.25 92 ARG A CA 1
ATOM 732 C C . ARG A 1 92 ? -16.064 4.358 28.961 1.00 94.25 92 ARG A C 1
ATOM 734 O O . ARG A 1 92 ? -15.734 4.551 27.790 1.00 94.25 92 ARG A O 1
ATOM 741 N N . GLU A 1 93 ? -15.242 3.842 29.869 1.00 92.56 93 GLU A N 1
ATOM 742 C CA . GLU A 1 93 ? -13.857 3.455 29.579 1.00 92.56 93 GLU A CA 1
ATOM 743 C C . GLU A 1 93 ? -13.795 2.346 28.516 1.00 92.56 93 GLU A C 1
ATOM 745 O O . GLU A 1 93 ? -13.033 2.441 27.554 1.00 92.56 93 GLU A O 1
ATOM 750 N N . ASN A 1 94 ? -14.672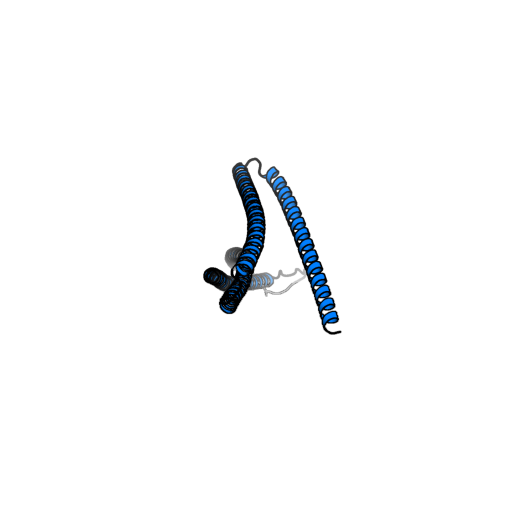 1.343 28.606 1.00 89.81 94 ASN A N 1
ATOM 751 C CA . ASN A 1 94 ? -14.761 0.265 27.619 1.00 89.81 94 ASN A CA 1
ATOM 752 C C . ASN A 1 94 ? -15.160 0.790 26.230 1.00 89.81 94 ASN A C 1
ATOM 754 O O . ASN A 1 94 ? -14.579 0.391 25.220 1.00 89.81 94 ASN A O 1
ATOM 758 N N . GLN A 1 95 ? -16.104 1.735 26.156 1.00 94.00 95 GLN A N 1
ATOM 759 C CA . GLN A 1 95 ? -16.466 2.350 24.879 1.00 94.00 95 GLN A CA 1
ATOM 760 C C . GLN A 1 95 ? -15.309 3.161 24.277 1.00 94.00 95 GLN A C 1
ATOM 762 O O . GLN A 1 95 ? -15.092 3.109 23.066 1.00 94.00 95 GLN A O 1
ATOM 767 N N . MET A 1 96 ? -14.545 3.878 25.105 1.00 93.25 96 MET A N 1
ATOM 768 C CA . MET A 1 96 ? -13.340 4.582 24.658 1.00 93.25 96 MET A CA 1
ATOM 769 C C . MET A 1 96 ? -12.304 3.602 24.086 1.00 93.25 96 MET A C 1
ATOM 771 O O . MET A 1 96 ? -11.775 3.839 22.999 1.00 93.25 96 MET A O 1
ATOM 775 N N . LEU A 1 97 ? -12.062 2.481 24.773 1.00 92.12 97 LEU A N 1
ATOM 776 C CA . LEU A 1 97 ? -11.132 1.439 24.328 1.00 92.12 97 LEU A CA 1
ATOM 777 C C . LEU A 1 97 ? -11.554 0.784 23.015 1.00 92.12 97 LEU A C 1
ATOM 779 O O . LEU A 1 97 ? -10.708 0.560 22.151 1.00 92.12 97 LEU A O 1
ATOM 783 N N . LYS A 1 98 ? -12.852 0.524 22.825 1.00 93.44 98 LYS A N 1
ATOM 784 C CA . LYS A 1 98 ? -13.376 0.028 21.543 1.00 93.44 98 LYS A CA 1
ATOM 785 C C . LYS A 1 98 ? -13.059 0.986 20.401 1.00 93.44 98 LYS A C 1
ATOM 787 O O . LYS A 1 98 ? -12.580 0.544 19.362 1.00 93.44 98 LYS A O 1
ATOM 792 N N . ASN A 1 99 ? -13.270 2.285 20.611 1.00 93.19 99 ASN A N 1
ATOM 793 C CA . ASN A 1 99 ? -12.968 3.294 19.597 1.00 93.19 99 ASN A CA 1
ATOM 794 C C . ASN A 1 99 ? -11.460 3.346 19.290 1.00 93.19 99 ASN A C 1
ATOM 796 O O . ASN A 1 99 ? -11.083 3.387 18.125 1.00 93.19 99 ASN A O 1
ATOM 800 N N . ARG A 1 100 ? -10.602 3.289 20.319 1.00 89.75 100 ARG A N 1
ATOM 801 C CA . ARG A 1 100 ? -9.133 3.227 20.171 1.00 89.75 100 ARG A CA 1
ATOM 802 C C . ARG A 1 100 ? -8.663 1.989 19.416 1.00 89.75 100 ARG A C 1
ATOM 804 O O . ARG A 1 100 ? -7.777 2.091 18.581 1.00 89.75 100 ARG A O 1
ATOM 811 N N . THR A 1 101 ? -9.268 0.837 19.695 1.00 90.12 101 THR A N 1
ATOM 812 C CA . THR A 1 101 ? -8.948 -0.423 19.008 1.00 90.12 101 THR A CA 1
ATOM 813 C C . THR A 1 101 ? -9.325 -0.337 17.532 1.00 90.12 101 THR A C 1
ATOM 815 O O . THR A 1 101 ? -8.513 -0.649 16.675 1.00 90.12 101 THR A O 1
ATOM 818 N N . GLN A 1 102 ? -10.513 0.190 17.223 1.00 93.75 102 GLN A N 1
ATOM 819 C CA . GLN A 1 102 ? -10.930 0.405 15.837 1.00 93.75 102 GLN A CA 1
ATOM 820 C C . GLN A 1 102 ? -10.012 1.393 15.095 1.00 93.75 102 GLN A C 1
ATOM 822 O O . GLN A 1 102 ? -9.709 1.201 13.917 1.00 93.75 102 GLN A O 1
ATOM 827 N N . GLU A 1 103 ? -9.574 2.457 15.773 1.00 93.44 103 GLU A N 1
ATOM 828 C CA . GLU A 1 103 ? -8.607 3.418 15.234 1.00 93.44 103 GLU A CA 1
ATOM 829 C C . GLU A 1 103 ? -7.260 2.738 14.949 1.00 93.44 103 GLU A C 1
ATOM 831 O O . GLU A 1 103 ? -6.721 2.892 13.855 1.00 93.44 103 GLU A O 1
ATOM 836 N N . PHE A 1 104 ? -6.766 1.918 15.881 1.00 94.00 104 PHE A N 1
ATOM 837 C CA . PHE A 1 104 ? -5.549 1.126 15.705 1.00 94.00 104 PHE A CA 1
ATOM 838 C C . PHE A 1 104 ? -5.643 0.202 14.483 1.00 94.00 104 PHE A C 1
ATOM 840 O O . PHE A 1 104 ? -4.757 0.240 13.631 1.00 94.00 104 PHE A O 1
ATOM 847 N N . ASP A 1 105 ? -6.732 -0.560 14.355 1.00 88.44 105 ASP A N 1
ATOM 848 C CA . ASP A 1 105 ? -6.944 -1.481 13.232 1.00 88.44 105 ASP A CA 1
ATOM 849 C C . ASP A 1 105 ? -6.973 -0.730 11.889 1.00 88.44 105 ASP A C 1
ATOM 851 O O . ASP A 1 105 ? -6.322 -1.136 10.927 1.00 88.44 105 ASP A O 1
ATOM 855 N N . THR A 1 106 ? -7.645 0.426 11.840 1.00 91.31 106 THR A N 1
ATOM 856 C CA . THR A 1 106 ? -7.722 1.258 10.624 1.00 91.31 106 THR A CA 1
ATOM 857 C C . THR A 1 106 ? -6.341 1.765 10.201 1.00 91.31 106 THR A C 1
ATOM 859 O O . THR A 1 106 ? -5.974 1.680 9.030 1.00 91.31 106 THR A O 1
ATOM 862 N N . ILE A 1 107 ? -5.547 2.283 11.145 1.00 88.50 107 ILE A N 1
ATOM 863 C CA . ILE A 1 107 ? -4.195 2.777 10.844 1.00 88.50 107 ILE A CA 1
ATOM 864 C C . ILE A 1 107 ? -3.271 1.619 10.441 1.00 88.50 107 ILE A C 1
ATOM 866 O O . ILE A 1 107 ? -2.405 1.793 9.581 1.00 88.50 107 ILE A O 1
ATOM 870 N N . TYR A 1 108 ? -3.453 0.438 11.034 1.00 88.44 108 TYR A N 1
ATOM 871 C CA . TYR A 1 108 ? -2.685 -0.752 10.685 1.00 88.44 108 TYR A CA 1
ATOM 872 C C . TYR A 1 108 ? -2.926 -1.172 9.228 1.00 88.44 108 TYR A C 1
ATOM 874 O O . TYR A 1 108 ? -1.962 -1.354 8.483 1.00 88.44 108 TYR A O 1
ATOM 882 N N . GLU A 1 109 ? -4.187 -1.234 8.793 1.00 90.19 109 GLU A N 1
ATOM 883 C CA . GLU A 1 109 ? -4.545 -1.517 7.396 1.00 90.19 109 GLU A CA 1
ATOM 884 C C . GLU A 1 109 ? -3.985 -0.453 6.436 1.00 90.19 109 GLU A C 1
ATOM 886 O O . GLU A 1 109 ? -3.382 -0.784 5.414 1.00 90.19 109 GLU A O 1
ATOM 891 N N . GLU A 1 110 ? -4.115 0.835 6.773 1.00 88.75 110 GLU A N 1
ATOM 892 C CA . GLU A 1 110 ? -3.547 1.935 5.979 1.00 88.75 110 GLU A CA 1
ATOM 893 C C . GLU A 1 110 ? -2.023 1.808 5.806 1.00 88.75 110 GLU A C 1
ATOM 895 O O . GLU A 1 110 ? -1.494 2.086 4.725 1.00 88.75 110 GLU A O 1
ATOM 900 N N . ASN A 1 111 ? -1.313 1.348 6.839 1.00 87.19 111 ASN A N 1
ATOM 901 C CA . ASN A 1 111 ? 0.124 1.106 6.764 1.00 87.19 111 ASN A CA 1
ATOM 902 C C . ASN A 1 111 ? 0.484 -0.027 5.802 1.00 87.19 111 ASN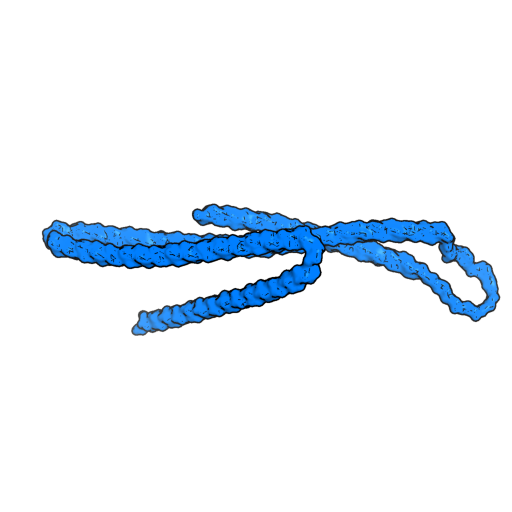 A C 1
ATOM 904 O O . ASN A 1 111 ? 1.465 0.117 5.068 1.00 87.19 111 ASN A O 1
ATOM 908 N N . GLU A 1 112 ? -0.289 -1.115 5.744 1.00 89.56 112 GLU A N 1
ATOM 909 C CA . GLU A 1 112 ? -0.048 -2.181 4.761 1.00 89.56 112 GLU A CA 1
ATOM 910 C C . GLU A 1 112 ? -0.105 -1.640 3.324 1.00 89.56 112 GLU A C 1
ATOM 912 O O . GLU A 1 112 ? 0.779 -1.933 2.510 1.00 89.56 112 GLU A O 1
ATOM 917 N N . TYR A 1 113 ? -1.078 -0.770 3.025 1.00 89.94 113 TYR A N 1
ATOM 918 C CA . TYR A 1 113 ? -1.170 -0.115 1.717 1.00 89.94 113 TYR A CA 1
ATOM 919 C C . TYR A 1 113 ? 0.024 0.803 1.436 1.00 89.94 113 TYR A C 1
ATOM 921 O O . TYR A 1 113 ? 0.585 0.758 0.339 1.00 89.94 113 TYR A O 1
ATOM 929 N N . LEU A 1 114 ? 0.453 1.605 2.416 1.00 88.06 114 LEU A N 1
ATOM 930 C CA . LEU A 1 114 ? 1.617 2.484 2.265 1.00 88.06 114 LEU A CA 1
ATOM 931 C C . LEU A 1 114 ? 2.913 1.693 2.035 1.00 88.06 114 LEU A C 1
ATOM 933 O O . LEU A 1 114 ? 3.757 2.105 1.235 1.00 88.06 114 LEU A O 1
ATOM 937 N N . TYR A 1 115 ? 3.073 0.546 2.697 1.00 89.19 115 TYR A N 1
ATOM 938 C CA . TYR A 1 115 ? 4.203 -0.355 2.478 1.00 89.19 115 TYR A CA 1
ATOM 939 C C . TYR A 1 115 ? 4.205 -0.942 1.064 1.00 89.19 115 TYR A C 1
ATOM 941 O O . TYR A 1 115 ? 5.252 -0.941 0.403 1.00 89.19 115 TYR A O 1
ATOM 949 N N . ALA A 1 116 ? 3.046 -1.390 0.576 1.00 90.75 116 ALA A N 1
ATOM 950 C CA . ALA A 1 116 ? 2.895 -1.889 -0.788 1.00 90.75 116 ALA A CA 1
ATOM 951 C C . ALA A 1 116 ? 3.203 -0.798 -1.830 1.00 90.75 116 ALA A C 1
ATOM 953 O O . ALA A 1 116 ? 3.980 -1.026 -2.760 1.00 90.75 116 ALA A O 1
ATOM 954 N N . GLU A 1 117 ? 2.669 0.411 -1.637 1.00 90.44 117 GLU A N 1
ATOM 955 C CA . GLU A 1 117 ? 2.908 1.552 -2.522 1.00 90.44 117 GLU A CA 1
ATOM 956 C C . GLU A 1 117 ? 4.397 1.940 -2.549 1.00 90.44 117 GLU A C 1
ATOM 958 O O . GLU A 1 117 ? 4.997 2.066 -3.621 1.00 90.44 117 GLU A O 1
ATOM 963 N N . LYS A 1 118 ? 5.043 2.054 -1.380 1.00 89.81 118 LYS A N 1
ATOM 964 C CA . LYS A 1 118 ? 6.484 2.342 -1.284 1.00 89.81 118 LYS A CA 1
ATOM 965 C C . LYS A 1 118 ? 7.321 1.288 -2.013 1.00 89.81 118 LYS A C 1
ATOM 967 O O . LYS A 1 118 ? 8.279 1.636 -2.706 1.00 89.81 118 LYS A O 1
ATOM 972 N N . SER A 1 119 ? 6.970 0.008 -1.869 1.00 91.62 119 SER A N 1
ATOM 973 C CA . SER A 1 119 ? 7.646 -1.093 -2.562 1.00 91.62 119 SER A CA 1
ATOM 974 C C . SER A 1 119 ? 7.530 -0.949 -4.082 1.00 91.62 119 SER A C 1
ATOM 976 O O . SER A 1 119 ? 8.553 -0.973 -4.770 1.00 91.62 119 SER A O 1
ATOM 978 N N . GLN A 1 120 ? 6.326 -0.689 -4.595 1.00 92.12 120 GLN A N 1
ATOM 979 C CA . GLN A 1 120 ? 6.079 -0.488 -6.023 1.00 92.12 120 GLN A CA 1
ATOM 980 C C . GLN A 1 120 ? 6.899 0.675 -6.605 1.00 92.12 120 GLN A C 1
ATOM 982 O O . GLN A 1 120 ? 7.483 0.553 -7.687 1.00 92.12 120 GLN A O 1
ATOM 987 N N . TRP A 1 121 ? 6.971 1.805 -5.898 1.00 89.00 121 TRP A N 1
ATOM 988 C CA . TRP A 1 121 ? 7.742 2.962 -6.359 1.00 89.00 121 TRP A CA 1
ATOM 989 C C . TRP A 1 121 ? 9.252 2.735 -6.309 1.00 89.00 121 TRP A C 1
ATOM 991 O O . TRP A 1 121 ? 9.966 3.201 -7.198 1.00 89.00 121 TRP A O 1
ATOM 1001 N N . ASN A 1 122 ? 9.746 1.970 -5.334 1.00 87.38 122 ASN A N 1
ATOM 1002 C CA . ASN A 1 122 ? 11.147 1.553 -5.310 1.00 87.38 122 ASN A CA 1
ATOM 1003 C C . ASN A 1 122 ? 11.513 0.698 -6.528 1.00 87.38 122 ASN A C 1
ATOM 1005 O O . ASN A 1 122 ? 12.568 0.909 -7.131 1.00 87.38 122 ASN A O 1
ATOM 1009 N N . GLU A 1 123 ? 10.639 -0.220 -6.941 1.00 90.50 123 GLU A N 1
ATOM 1010 C CA . GLU A 1 123 ? 10.862 -0.971 -8.177 1.00 90.50 123 GLU A CA 1
ATOM 1011 C C . GLU A 1 123 ? 10.876 -0.062 -9.412 1.00 90.50 123 GLU A C 1
ATOM 1013 O O . GLU A 1 123 ? 11.671 -0.275 -10.328 1.00 90.50 123 GLU A O 1
ATOM 1018 N N . GLU A 1 124 ? 10.023 0.966 -9.454 1.00 90.12 124 GLU A N 1
ATOM 1019 C CA . GLU A 1 124 ? 9.991 1.922 -10.567 1.00 90.12 124 GLU A CA 1
ATOM 1020 C C . GLU A 1 124 ? 11.270 2.766 -10.647 1.00 90.12 124 GLU A C 1
ATOM 1022 O O . GLU A 1 124 ? 11.780 3.022 -11.745 1.00 90.12 124 GLU A O 1
ATOM 1027 N N . ILE A 1 125 ? 11.839 3.148 -9.499 1.00 85.31 125 ILE A N 1
ATOM 1028 C CA . ILE A 1 125 ? 13.155 3.799 -9.434 1.00 85.31 125 ILE A CA 1
ATOM 1029 C C . ILE A 1 125 ? 14.221 2.890 -10.051 1.00 85.31 125 ILE A C 1
ATOM 1031 O O . ILE A 1 125 ? 15.002 3.352 -10.887 1.00 85.31 125 ILE A O 1
ATOM 1035 N N . GLU A 1 126 ? 14.242 1.607 -9.690 1.00 89.12 126 GLU A N 1
ATOM 1036 C CA . GLU A 1 126 ? 15.245 0.671 -10.204 1.00 89.12 126 GLU A CA 1
ATOM 1037 C C . GLU A 1 126 ? 15.063 0.409 -11.706 1.00 89.12 126 GLU A C 1
ATOM 1039 O O . GLU A 1 126 ? 16.030 0.464 -12.470 1.00 89.12 126 GLU A O 1
ATOM 1044 N N . ARG A 1 127 ? 13.818 0.244 -12.176 1.00 90.00 127 ARG A N 1
ATOM 1045 C CA . ARG A 1 127 ? 13.507 0.154 -13.615 1.00 90.00 127 ARG A CA 1
ATOM 1046 C C . ARG A 1 127 ? 14.003 1.380 -14.379 1.00 90.00 127 ARG A C 1
ATOM 1048 O O . ARG A 1 127 ? 14.612 1.240 -15.444 1.00 90.00 127 ARG A O 1
ATOM 1055 N N . THR A 1 128 ? 13.775 2.575 -13.837 1.00 87.62 128 THR A N 1
ATOM 1056 C CA . THR A 1 128 ? 14.222 3.829 -14.459 1.00 87.62 128 THR A CA 1
ATOM 1057 C C . THR A 1 128 ? 15.748 3.910 -14.499 1.00 87.62 128 THR A C 1
ATOM 1059 O O . THR A 1 128 ? 16.315 4.247 -15.539 1.00 87.62 128 THR A O 1
ATOM 1062 N N . ARG A 1 129 ? 16.427 3.512 -13.419 1.00 87.38 129 ARG A N 1
ATOM 1063 C CA . ARG A 1 129 ? 17.893 3.479 -13.332 1.00 87.38 129 ARG A CA 1
ATOM 1064 C C . ARG A 1 129 ? 18.522 2.520 -14.345 1.00 87.38 129 ARG A C 1
ATOM 1066 O O . ARG A 1 129 ? 19.491 2.877 -15.014 1.00 87.38 129 ARG A O 1
ATOM 1073 N N . ILE A 1 130 ? 17.962 1.320 -14.496 1.00 91.06 130 ILE A N 1
ATOM 1074 C CA . ILE A 1 130 ? 18.411 0.349 -15.505 1.00 91.06 130 ILE A CA 1
ATOM 1075 C C . ILE A 1 130 ? 18.248 0.938 -16.909 1.00 91.06 130 ILE A C 1
ATOM 1077 O O . ILE A 1 130 ? 19.157 0.839 -17.736 1.00 91.06 130 ILE A O 1
ATOM 1081 N N . ARG A 1 131 ? 17.112 1.590 -17.182 1.00 89.50 131 ARG A N 1
ATOM 1082 C CA . ARG A 1 131 ? 16.857 2.231 -18.475 1.00 89.50 131 ARG A CA 1
ATOM 1083 C C . ARG A 1 131 ? 17.872 3.334 -18.782 1.00 89.50 131 ARG A C 1
ATOM 1085 O O . ARG A 1 131 ? 18.338 3.404 -19.917 1.00 89.50 131 ARG A O 1
ATOM 1092 N N . GLU A 1 132 ? 18.234 4.158 -17.801 1.00 87.69 132 GLU A N 1
ATOM 1093 C CA . GLU A 1 132 ? 19.276 5.183 -17.957 1.00 87.69 132 GLU A CA 1
ATOM 1094 C C . GLU A 1 132 ? 20.635 4.568 -18.306 1.00 87.69 132 GLU A C 1
ATOM 1096 O O . GLU A 1 132 ? 21.256 4.992 -19.278 1.00 87.69 132 GLU A O 1
ATOM 1101 N N . LEU A 1 133 ? 21.061 3.517 -17.597 1.00 90.75 133 LEU A N 1
ATOM 1102 C CA . LEU A 1 133 ? 22.327 2.826 -17.878 1.00 90.75 133 LEU A CA 1
ATOM 1103 C C . LEU A 1 133 ? 22.380 2.247 -19.298 1.00 90.75 133 LEU A C 1
ATOM 1105 O O . LEU A 1 133 ? 23.396 2.371 -19.983 1.00 90.75 133 LEU A O 1
ATOM 1109 N N . VAL A 1 134 ? 21.284 1.637 -19.757 1.00 91.06 134 VAL A N 1
ATOM 1110 C CA . VAL A 1 134 ? 21.185 1.098 -21.122 1.00 91.06 134 VAL A CA 1
ATOM 1111 C C . VAL A 1 134 ? 21.290 2.216 -22.159 1.00 91.06 134 VAL A C 1
ATOM 1113 O O . VAL A 1 134 ? 22.030 2.082 -23.133 1.00 91.06 134 VAL A O 1
ATOM 1116 N N . LEU A 1 135 ? 20.592 3.335 -21.945 1.00 89.25 135 LEU A N 1
ATOM 1117 C CA . LEU A 1 135 ? 20.646 4.485 -22.849 1.00 89.25 135 LEU A CA 1
ATOM 1118 C C . LEU A 1 135 ? 22.038 5.127 -22.876 1.00 89.25 135 LEU A C 1
ATOM 1120 O O . LEU A 1 135 ? 22.531 5.467 -23.951 1.00 89.25 135 LEU A O 1
ATOM 1124 N N . GLU A 1 136 ? 22.702 5.260 -21.727 1.00 90.19 136 GLU A N 1
ATOM 1125 C CA . GLU A 1 136 ? 24.080 5.752 -21.665 1.00 90.19 136 GLU A CA 1
ATOM 1126 C C . GLU A 1 136 ? 25.047 4.851 -22.432 1.00 90.19 136 GLU A C 1
ATOM 1128 O O . GLU A 1 136 ? 25.918 5.354 -23.147 1.00 90.19 136 GLU A O 1
ATOM 1133 N N . GLN A 1 137 ? 24.898 3.532 -22.302 1.00 90.38 137 GLN A N 1
ATOM 1134 C CA . GLN A 1 137 ? 25.728 2.576 -23.023 1.00 90.38 137 GLN A CA 1
ATOM 1135 C C . GLN A 1 137 ? 25.507 2.679 -24.536 1.00 90.38 137 GLN A C 1
ATOM 1137 O O . GLN A 1 137 ? 26.484 2.756 -25.281 1.00 90.38 137 GLN A O 1
ATOM 1142 N N . GLU A 1 138 ? 24.254 2.762 -24.991 1.00 91.19 138 GLU A N 1
ATOM 1143 C CA . GLU A 1 138 ? 23.933 2.933 -26.413 1.00 91.19 138 GLU A CA 1
ATOM 1144 C C . GLU A 1 138 ? 24.530 4.239 -26.963 1.00 91.19 138 GLU A C 1
ATOM 1146 O O . GLU A 1 138 ? 25.171 4.240 -28.013 1.00 91.19 138 GLU A O 1
ATOM 1151 N N . ILE A 1 139 ? 24.424 5.346 -26.217 1.00 91.69 139 ILE A N 1
ATOM 1152 C CA . ILE A 1 139 ? 25.039 6.629 -26.594 1.00 91.69 139 ILE A CA 1
ATOM 1153 C C . ILE A 1 139 ? 26.564 6.500 -26.715 1.00 91.69 139 ILE A C 1
ATOM 1155 O O . ILE A 1 139 ? 27.151 7.052 -27.650 1.00 91.69 139 ILE A O 1
ATOM 1159 N N . ARG A 1 140 ? 27.229 5.791 -25.792 1.00 88.12 140 ARG A N 1
ATOM 1160 C CA . ARG A 1 140 ? 28.682 5.552 -25.866 1.00 88.12 140 ARG A CA 1
ATOM 1161 C C . ARG A 1 140 ? 29.045 4.750 -27.112 1.00 88.12 140 ARG A C 1
ATOM 1163 O O . ARG A 1 140 ? 29.941 5.163 -27.843 1.00 88.12 140 ARG A O 1
ATOM 1170 N N . THR A 1 141 ? 28.322 3.667 -27.385 1.00 89.38 141 THR A N 1
ATOM 1171 C CA . THR A 1 141 ? 28.541 2.829 -28.571 1.00 89.38 141 THR A CA 1
ATOM 1172 C C . THR A 1 141 ? 28.312 3.605 -29.870 1.00 89.38 141 THR A C 1
ATOM 1174 O O . THR A 1 141 ? 29.104 3.484 -30.803 1.00 89.38 141 THR A O 1
ATOM 1177 N N . LEU A 1 142 ? 27.282 4.452 -29.939 1.00 88.62 142 LEU A N 1
ATOM 1178 C CA . LEU A 1 142 ? 27.037 5.306 -31.104 1.00 88.62 142 LEU A CA 1
ATOM 1179 C C . LEU A 1 142 ? 28.163 6.325 -31.322 1.00 88.62 142 LEU A C 1
ATOM 1181 O O . LEU A 1 142 ? 28.619 6.485 -32.454 1.00 88.62 142 LEU A O 1
ATOM 1185 N N . LYS A 1 143 ? 28.665 6.960 -30.255 1.00 87.69 143 LYS A N 1
ATOM 1186 C CA . LYS A 1 143 ? 29.815 7.881 -30.335 1.00 87.69 143 LYS A CA 1
ATOM 1187 C C . LYS A 1 143 ? 31.095 7.186 -30.796 1.00 87.69 143 LYS A C 1
ATOM 1189 O O . LYS A 1 143 ? 31.892 7.779 -31.518 1.00 87.69 143 LYS A O 1
ATOM 1194 N N . GLU A 1 144 ? 31.311 5.943 -30.378 1.00 84.50 144 GLU A N 1
ATOM 1195 C CA . GLU A 1 144 ? 32.468 5.157 -30.806 1.00 84.50 144 GLU A CA 1
ATOM 1196 C C . GLU A 1 144 ? 32.385 4.809 -32.297 1.00 84.50 144 GLU A C 1
ATOM 1198 O O . GLU A 1 144 ? 33.335 5.077 -33.033 1.00 84.50 144 GLU A O 1
ATOM 1203 N N . ARG A 1 145 ? 31.215 4.363 -32.777 1.00 84.38 145 ARG A N 1
ATOM 1204 C CA . ARG A 1 145 ? 30.967 4.147 -34.215 1.00 84.38 145 ARG A CA 1
ATOM 1205 C C . ARG A 1 145 ? 31.140 5.426 -35.038 1.00 84.38 145 ARG A C 1
ATOM 1207 O O . ARG A 1 145 ? 31.712 5.385 -36.123 1.00 84.38 145 ARG A O 1
ATOM 1214 N N . GLU A 1 146 ? 30.668 6.568 -34.536 1.00 80.50 146 GLU A N 1
ATOM 1215 C CA . GLU A 1 146 ? 30.862 7.870 -35.189 1.00 80.50 146 GLU A CA 1
ATOM 1216 C C . GLU A 1 146 ? 32.355 8.225 -35.302 1.00 80.50 146 GLU A C 1
ATOM 1218 O O . GLU A 1 146 ? 32.824 8.660 -36.357 1.00 80.50 146 GLU A O 1
ATOM 1223 N N . LYS A 1 147 ? 33.133 7.973 -34.244 1.00 80.31 147 LYS A N 1
ATOM 1224 C CA . LYS A 1 147 ? 34.584 8.190 -34.237 1.00 80.31 147 LYS A CA 1
ATOM 1225 C C . LYS A 1 147 ? 35.314 7.270 -35.224 1.00 80.31 147 LYS A C 1
ATOM 1227 O O . LYS A 1 147 ? 36.182 7.742 -35.958 1.00 80.31 147 LYS A O 1
ATOM 1232 N N . GLU A 1 148 ? 34.968 5.985 -35.267 1.00 77.69 148 GLU A N 1
ATOM 1233 C CA . GLU A 1 148 ? 35.515 5.022 -36.237 1.00 77.69 148 GLU A CA 1
ATOM 1234 C C . GLU A 1 148 ? 35.202 5.428 -37.680 1.00 77.69 148 GLU A C 1
ATOM 1236 O O . GLU A 1 148 ? 36.076 5.376 -38.555 1.00 77.69 148 GLU A O 1
ATOM 1241 N N . PHE A 1 149 ? 33.976 5.895 -37.924 1.00 77.75 149 PHE A N 1
ATOM 1242 C CA . PHE A 1 149 ? 33.559 6.400 -39.224 1.00 77.75 149 PHE A CA 1
ATOM 1243 C C . PHE A 1 149 ? 34.422 7.589 -39.675 1.00 77.75 149 PHE A C 1
ATOM 1245 O O . PHE A 1 149 ? 34.889 7.600 -40.814 1.00 77.75 149 PHE A O 1
ATOM 1252 N N . LEU A 1 150 ? 34.700 8.552 -38.789 1.00 73.50 150 LEU A N 1
ATOM 1253 C CA . LEU A 1 150 ? 35.549 9.712 -39.094 1.00 73.50 150 LEU A CA 1
ATOM 1254 C C . LEU A 1 150 ? 37.002 9.315 -39.418 1.00 73.50 150 LEU A C 1
ATOM 1256 O O . LEU A 1 150 ? 37.548 9.766 -40.425 1.00 73.50 150 LEU A O 1
ATOM 1260 N N . ILE A 1 151 ? 37.609 8.418 -38.632 1.00 73.06 151 ILE A N 1
ATOM 1261 C CA . ILE A 1 151 ? 39.005 7.968 -38.826 1.00 73.06 151 ILE A CA 1
ATOM 1262 C C . ILE A 1 151 ? 39.178 7.205 -40.151 1.00 73.06 151 ILE A C 1
ATOM 1264 O O . ILE A 1 151 ? 40.168 7.385 -40.870 1.00 73.06 151 ILE A O 1
ATOM 1268 N N . THR A 1 152 ? 38.198 6.371 -40.504 1.00 66.31 152 THR A N 1
ATOM 1269 C CA . THR A 1 152 ? 38.196 5.606 -41.763 1.00 66.31 152 THR A CA 1
ATOM 1270 C C . THR A 1 152 ? 38.079 6.526 -42.986 1.00 66.31 152 THR A C 1
ATOM 1272 O O . THR A 1 152 ? 38.571 6.199 -44.069 1.00 66.31 152 THR A O 1
ATOM 1275 N N . ASN A 1 153 ? 37.463 7.698 -42.816 1.00 56.16 153 ASN A N 1
ATOM 1276 C CA . ASN A 1 153 ? 37.246 8.672 -43.880 1.00 56.16 153 ASN A CA 1
ATOM 1277 C C . ASN A 1 153 ? 38.508 9.515 -44.166 1.00 56.16 153 ASN A C 1
ATOM 1279 O O . ASN A 1 153 ? 38.837 9.731 -45.332 1.00 56.16 153 ASN A O 1
ATOM 1283 N N . ASP A 1 154 ? 39.261 9.911 -43.132 1.00 50.47 154 ASP A N 1
ATOM 1284 C CA . ASP A 1 154 ? 40.512 10.682 -43.280 1.00 50.47 154 ASP A CA 1
ATOM 1285 C C . ASP A 1 154 ? 41.667 9.849 -43.861 1.00 50.47 154 ASP A C 1
ATOM 1287 O O . ASP A 1 154 ? 42.460 10.332 -44.670 1.00 50.47 154 ASP A O 1
ATOM 1291 N N . SER A 1 155 ? 41.738 8.561 -43.515 1.00 56.50 155 SER A N 1
ATOM 1292 C CA . SER A 1 155 ? 42.834 7.659 -43.922 1.00 56.50 155 SER A CA 1
ATOM 1293 C C . SER A 1 155 ? 42.834 7.305 -45.416 1.00 56.50 155 SER A C 1
ATOM 1295 O O . SER A 1 155 ? 43.746 6.651 -45.918 1.00 56.50 155 SER A O 1
ATOM 1297 N N . ASN A 1 156 ? 41.785 7.695 -46.131 1.00 50.78 156 ASN A N 1
ATOM 1298 C CA . ASN A 1 156 ? 41.403 7.103 -47.405 1.00 50.78 156 ASN A CA 1
ATOM 1299 C C . ASN A 1 156 ? 41.179 8.204 -48.478 1.00 50.78 156 ASN A C 1
ATOM 1301 O O . ASN A 1 156 ? 40.711 7.951 -49.585 1.00 50.78 156 ASN A O 1
ATOM 1305 N N . ALA A 1 157 ? 41.581 9.445 -48.163 1.00 50.06 157 ALA A N 1
ATOM 1306 C CA . ALA A 1 157 ? 41.421 10.643 -48.989 1.00 50.06 157 ALA A CA 1
ATOM 1307 C C . ALA A 1 157 ? 42.335 10.715 -50.229 1.00 50.06 157 ALA A C 1
ATOM 1309 O O . ALA A 1 157 ? 42.140 11.596 -51.062 1.00 50.06 157 ALA A O 1
ATOM 1310 N N . ASN A 1 158 ? 43.300 9.802 -50.398 1.00 52.62 158 ASN A N 1
ATOM 1311 C CA . ASN A 1 158 ? 44.323 9.956 -51.438 1.00 52.62 158 ASN A CA 1
ATOM 1312 C C . ASN A 1 158 ? 44.275 8.991 -52.626 1.00 52.62 158 ASN A C 1
ATOM 1314 O O . ASN A 1 158 ? 45.134 9.158 -53.476 1.00 52.62 158 ASN A O 1
ATOM 1318 N N . ASN A 1 159 ? 43.317 8.055 -52.753 1.00 55.47 159 ASN A N 1
ATOM 1319 C CA . ASN A 1 159 ? 43.037 7.324 -54.015 1.00 55.47 159 ASN A CA 1
ATOM 1320 C C . ASN A 1 159 ? 41.908 6.281 -53.822 1.00 55.47 159 ASN A C 1
ATOM 1322 O O . ASN A 1 159 ? 42.277 5.139 -53.605 1.00 55.47 159 ASN A O 1
ATOM 1326 N N . LEU A 1 160 ? 40.588 6.588 -53.871 1.00 55.62 160 LEU A N 1
ATOM 1327 C CA . LEU A 1 160 ? 39.495 5.562 -53.975 1.00 55.62 160 LEU A CA 1
ATOM 1328 C C . LEU A 1 160 ? 38.030 6.106 -54.001 1.00 55.62 160 LEU A C 1
ATOM 1330 O O . LEU A 1 160 ? 37.122 5.467 -53.467 1.00 55.62 160 LEU A O 1
ATOM 1334 N N . SER A 1 161 ? 37.726 7.244 -54.646 1.00 66.94 161 SER A N 1
ATOM 1335 C CA . SER A 1 161 ? 36.420 7.921 -54.432 1.00 66.94 161 SER A CA 1
ATOM 1336 C C . SER A 1 161 ? 35.158 7.108 -54.803 1.00 66.94 161 SER A C 1
ATOM 1338 O O . SER A 1 161 ? 34.130 7.238 -54.135 1.00 66.94 161 SER A O 1
ATOM 1340 N N . ALA A 1 162 ? 35.209 6.226 -55.808 1.00 62.00 162 ALA A N 1
ATOM 1341 C CA . ALA A 1 162 ? 34.049 5.429 -56.230 1.00 62.00 162 ALA A CA 1
ATOM 1342 C C . ALA A 1 162 ? 33.770 4.230 -55.304 1.00 62.00 162 ALA A C 1
ATOM 1344 O O . ALA A 1 162 ? 32.624 3.979 -54.930 1.00 62.00 162 ALA A O 1
ATOM 1345 N N . THR A 1 163 ? 34.811 3.506 -54.891 1.00 69.06 163 THR A N 1
ATOM 1346 C CA . THR A 1 163 ? 34.677 2.338 -54.006 1.00 69.06 163 THR A CA 1
ATOM 1347 C C . THR A 1 163 ? 34.352 2.766 -52.574 1.00 69.06 163 THR A C 1
ATOM 1349 O O . THR A 1 163 ? 33.549 2.115 -51.913 1.00 69.06 163 THR A O 1
ATOM 1352 N N . GLN A 1 164 ? 34.884 3.909 -52.121 1.00 68.88 164 GLN A N 1
ATOM 1353 C CA . GLN A 1 164 ? 34.482 4.530 -50.854 1.00 68.88 164 GLN A CA 1
ATOM 1354 C C . GLN A 1 164 ? 33.019 4.966 -50.860 1.00 68.88 164 GLN A C 1
ATOM 1356 O O . GLN A 1 164 ? 32.293 4.694 -49.906 1.00 68.88 164 GLN A O 1
ATOM 1361 N N . SER A 1 165 ? 32.567 5.614 -51.939 1.00 72.56 165 SER A N 1
ATOM 1362 C CA . SER A 1 165 ? 31.164 6.023 -52.062 1.00 72.56 165 SER A CA 1
ATOM 1363 C C . SER A 1 165 ? 30.233 4.812 -52.051 1.00 72.56 165 SER A C 1
ATOM 1365 O O . SER A 1 165 ? 29.180 4.862 -51.423 1.00 72.56 165 SER A O 1
ATOM 1367 N N . LYS A 1 166 ? 30.641 3.700 -52.673 1.00 78.12 166 LYS A N 1
ATOM 1368 C CA . LYS A 1 166 ? 29.871 2.455 -52.662 1.00 78.12 166 LYS A CA 1
ATOM 1369 C C . LYS A 1 166 ? 29.784 1.822 -51.272 1.00 78.12 166 LYS A C 1
ATOM 1371 O O . LYS A 1 166 ? 28.681 1.546 -50.823 1.00 78.12 166 LYS A O 1
ATOM 1376 N N . LEU A 1 167 ? 30.903 1.695 -50.557 1.00 78.12 167 LEU A N 1
ATOM 1377 C CA . LEU A 1 167 ? 30.900 1.206 -49.171 1.00 78.12 167 LEU A CA 1
ATOM 1378 C C . LEU A 1 167 ? 30.041 2.087 -48.251 1.00 78.12 167 LEU A C 1
ATOM 1380 O O . LEU A 1 167 ? 29.333 1.577 -47.387 1.00 78.12 167 LEU A O 1
ATOM 1384 N N . LYS A 1 168 ? 30.054 3.408 -48.466 1.00 79.50 168 LYS A N 1
ATOM 1385 C CA . LYS A 1 168 ? 29.212 4.352 -47.723 1.00 79.50 168 LYS A CA 1
ATOM 1386 C C . LYS A 1 168 ? 27.725 4.167 -48.028 1.00 79.50 168 LYS A C 1
ATOM 1388 O O . LYS A 1 168 ? 26.919 4.205 -47.105 1.00 79.50 168 LYS A O 1
ATOM 1393 N N . ILE A 1 169 ? 27.362 3.950 -49.291 1.00 80.19 169 ILE A N 1
ATOM 1394 C CA . ILE A 1 169 ? 25.982 3.644 -49.694 1.00 80.19 169 ILE A CA 1
ATOM 1395 C C . ILE A 1 169 ? 25.529 2.319 -49.078 1.00 80.19 169 ILE A C 1
ATOM 1397 O O . ILE A 1 169 ? 24.446 2.272 -48.502 1.00 80.19 169 ILE A O 1
ATOM 1401 N N . ASP A 1 170 ? 26.361 1.279 -49.129 1.00 80.00 170 ASP A N 1
ATOM 1402 C CA . ASP A 1 170 ? 26.026 -0.040 -48.587 1.00 80.00 170 ASP A CA 1
ATOM 1403 C C . ASP A 1 170 ? 25.844 0.011 -47.058 1.00 80.00 170 ASP A C 1
ATOM 1405 O O . ASP A 1 170 ? 24.873 -0.532 -46.529 1.00 80.00 170 ASP A O 1
ATOM 1409 N N . TRP A 1 171 ? 26.708 0.746 -46.347 1.00 86.88 171 TRP A N 1
ATOM 1410 C CA . TRP A 1 171 ? 26.574 0.967 -44.903 1.00 86.88 171 TRP A CA 1
ATOM 1411 C C . TRP A 1 171 ? 25.316 1.768 -44.544 1.00 86.88 171 TRP A C 1
ATOM 1413 O O . TRP A 1 171 ? 24.595 1.409 -43.609 1.00 86.88 171 TRP A O 1
ATOM 1423 N N . LEU A 1 172 ? 25.015 2.830 -45.301 1.00 87.06 172 LEU A N 1
ATOM 1424 C CA . LEU A 1 172 ? 23.793 3.614 -45.112 1.00 87.06 172 LEU A CA 1
ATOM 1425 C C . LEU A 1 172 ? 22.546 2.762 -45.366 1.00 87.06 172 LEU A C 1
ATOM 1427 O O . LEU A 1 172 ? 21.612 2.824 -44.575 1.00 87.06 172 LEU A O 1
ATOM 1431 N N . HIS A 1 173 ? 22.543 1.927 -46.407 1.00 86.12 173 HIS A N 1
ATOM 1432 C CA . HIS A 1 173 ? 21.450 0.995 -46.687 1.00 86.12 173 HIS A CA 1
ATOM 1433 C C . HIS A 1 173 ? 21.263 -0.029 -45.567 1.00 86.12 173 HIS A C 1
ATOM 1435 O O . HIS A 1 173 ? 20.139 -0.261 -45.125 1.00 86.12 173 HIS A O 1
ATOM 1441 N N . GLN A 1 174 ? 22.352 -0.626 -45.081 1.00 87.69 174 GLN A N 1
ATOM 1442 C CA . GLN A 1 174 ? 22.294 -1.598 -43.992 1.00 87.69 174 GLN A CA 1
ATOM 1443 C C . GLN A 1 174 ? 21.755 -0.967 -42.703 1.00 87.69 174 GLN A C 1
ATOM 1445 O O . GLN A 1 174 ? 20.888 -1.545 -42.047 1.00 87.69 174 GLN A O 1
ATOM 1450 N N . THR A 1 175 ? 22.232 0.232 -42.370 1.00 84.44 175 THR A N 1
ATOM 1451 C CA . THR A 1 175 ? 21.786 0.975 -41.185 1.00 84.44 175 THR A CA 1
ATOM 1452 C C . THR A 1 175 ? 20.328 1.406 -41.327 1.00 84.44 175 THR A C 1
ATOM 1454 O O . THR A 1 175 ? 19.550 1.257 -40.389 1.00 84.44 175 THR A O 1
ATOM 1457 N N . ASN A 1 176 ? 19.920 1.872 -42.510 1.00 88.81 176 ASN A N 1
ATOM 1458 C CA . ASN A 1 176 ? 18.541 2.271 -42.767 1.00 88.81 176 ASN A CA 1
ATOM 1459 C C . ASN A 1 176 ? 17.575 1.081 -42.649 1.00 88.81 176 ASN A C 1
ATOM 1461 O O . ASN A 1 176 ? 16.548 1.201 -41.994 1.00 88.81 176 ASN A O 1
ATOM 1465 N N . ASN A 1 177 ? 17.946 -0.095 -43.164 1.00 90.69 177 ASN A N 1
ATOM 1466 C CA . ASN A 1 177 ? 17.148 -1.314 -42.995 1.00 90.69 177 ASN A CA 1
ATOM 1467 C C . ASN A 1 177 ? 17.008 -1.724 -41.518 1.00 90.69 177 ASN A C 1
ATOM 1469 O O . ASN A 1 177 ? 15.939 -2.165 -41.098 1.00 90.69 177 ASN A O 1
ATOM 1473 N N . GLN A 1 178 ? 18.070 -1.587 -40.716 1.00 86.31 178 GLN A N 1
ATOM 1474 C CA . GLN A 1 178 ? 17.998 -1.863 -39.276 1.00 86.31 178 GLN A CA 1
ATOM 1475 C C . GLN A 1 178 ? 17.075 -0.877 -38.552 1.00 86.31 178 GLN A C 1
ATOM 1477 O O . GLN A 1 178 ? 16.265 -1.294 -37.726 1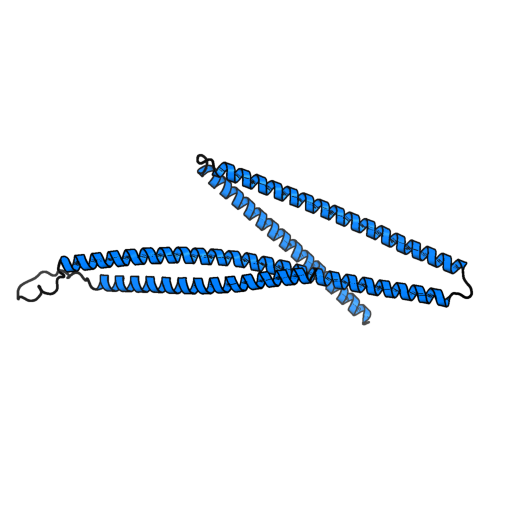.00 86.31 178 GLN A O 1
ATOM 1482 N N . LEU A 1 179 ? 17.158 0.411 -38.890 1.00 89.62 179 LEU A N 1
ATOM 1483 C CA . LEU A 1 179 ? 16.281 1.436 -38.326 1.00 89.62 179 LEU A CA 1
ATOM 1484 C C . LEU A 1 179 ? 14.818 1.229 -38.737 1.00 89.62 179 LEU A C 1
ATOM 1486 O O . LEU A 1 179 ? 13.932 1.372 -37.900 1.00 89.62 179 LEU A O 1
ATOM 1490 N N . GLU A 1 180 ? 14.548 0.848 -39.986 1.00 88.81 180 GLU A N 1
ATOM 1491 C CA . GLU A 1 180 ? 13.193 0.534 -40.456 1.00 88.81 180 GLU A CA 1
ATOM 1492 C C . GLU A 1 180 ? 12.581 -0.647 -39.691 1.00 88.81 180 GLU A C 1
ATOM 1494 O O . GLU A 1 180 ? 11.426 -0.567 -39.266 1.00 88.81 180 GLU A O 1
ATOM 1499 N N . LEU A 1 181 ? 13.357 -1.708 -39.443 1.00 89.56 181 LEU A N 1
ATOM 1500 C CA . LEU A 1 181 ? 12.910 -2.844 -38.631 1.00 89.56 181 LEU A CA 1
ATOM 1501 C C . LEU A 1 181 ? 12.608 -2.436 -37.184 1.00 89.56 181 LEU A C 1
ATOM 1503 O O . LEU A 1 181 ? 11.576 -2.838 -36.641 1.00 89.56 181 LEU A O 1
ATOM 1507 N N . GLU A 1 182 ? 13.457 -1.609 -36.568 1.00 86.44 182 GLU A N 1
ATOM 1508 C CA . GLU A 1 182 ? 13.216 -1.143 -35.198 1.00 86.44 182 GLU A CA 1
ATOM 1509 C C . GLU A 1 182 ? 11.999 -0.208 -35.126 1.00 86.44 182 GLU A C 1
ATOM 1511 O O . GLU A 1 182 ? 11.204 -0.304 -34.193 1.00 86.44 182 GLU A O 1
ATOM 1516 N N . ILE A 1 183 ? 11.772 0.634 -36.141 1.00 88.75 183 ILE A N 1
ATOM 1517 C CA . ILE A 1 183 ? 10.559 1.460 -36.241 1.00 88.75 183 ILE A CA 1
ATOM 1518 C C . ILE A 1 183 ? 9.302 0.583 -36.294 1.00 88.75 183 ILE A C 1
ATOM 1520 O O . ILE A 1 183 ? 8.321 0.896 -35.617 1.00 88.75 183 ILE A O 1
ATOM 1524 N N . VAL A 1 184 ? 9.306 -0.502 -37.076 1.00 92.88 184 VAL A N 1
ATOM 1525 C CA . VAL A 1 184 ? 8.166 -1.434 -37.147 1.00 92.88 184 VAL A CA 1
ATOM 1526 C C . VAL A 1 184 ? 7.929 -2.098 -35.791 1.00 92.88 184 VAL A C 1
ATOM 1528 O O . VAL A 1 184 ? 6.815 -2.041 -35.273 1.00 92.88 184 VAL A O 1
ATOM 1531 N N . ARG A 1 185 ? 8.983 -2.629 -35.165 1.00 92.31 185 ARG A N 1
ATOM 1532 C CA . ARG A 1 185 ? 8.912 -3.260 -33.840 1.00 92.31 185 ARG A CA 1
ATOM 1533 C C . ARG A 1 185 ? 8.378 -2.304 -32.769 1.00 92.31 185 ARG A C 1
ATOM 1535 O O . ARG A 1 185 ? 7.527 -2.683 -31.965 1.00 92.31 185 ARG A O 1
ATOM 1542 N N . LEU A 1 186 ? 8.851 -1.057 -32.755 1.00 87.75 186 LEU A N 1
ATOM 1543 C CA . LEU A 1 186 ? 8.388 -0.040 -31.810 1.00 87.75 186 LEU A CA 1
ATOM 1544 C C . LEU A 1 186 ? 6.919 0.328 -32.041 1.00 87.75 186 LEU A C 1
ATOM 1546 O O . LEU A 1 186 ? 6.187 0.510 -31.071 1.00 87.75 186 LEU A O 1
ATOM 1550 N N . ARG A 1 187 ? 6.460 0.396 -33.298 1.00 89.06 187 ARG A N 1
ATOM 1551 C CA . ARG A 1 187 ? 5.039 0.621 -33.616 1.00 89.06 187 ARG A CA 1
ATOM 1552 C C . ARG A 1 187 ? 4.156 -0.516 -33.109 1.00 89.06 187 ARG A C 1
ATOM 1554 O O . ARG A 1 187 ? 3.148 -0.239 -32.469 1.00 89.06 187 ARG A O 1
ATOM 1561 N N . GLU A 1 188 ? 4.563 -1.768 -33.309 1.00 87.94 188 GLU A N 1
ATOM 1562 C CA . GLU A 1 188 ? 3.830 -2.938 -32.801 1.00 87.94 188 GLU A CA 1
ATOM 1563 C C . GLU A 1 188 ? 3.719 -2.931 -31.268 1.00 87.94 188 GLU A C 1
ATOM 1565 O O . GLU A 1 188 ? 2.657 -3.218 -30.710 1.00 87.94 188 GLU A O 1
ATOM 1570 N N . GLN A 1 189 ? 4.794 -2.553 -30.567 1.00 84.44 189 GLN A N 1
ATOM 1571 C CA . GLN A 1 189 ? 4.765 -2.403 -29.109 1.00 84.44 189 GLN A CA 1
ATOM 1572 C C . GLN A 1 189 ? 3.816 -1.287 -28.658 1.00 84.44 189 GLN A C 1
ATOM 1574 O O . GLN A 1 189 ? 3.104 -1.449 -27.664 1.00 84.44 189 GLN A O 1
ATOM 1579 N N . LEU A 1 190 ? 3.794 -0.168 -29.384 1.00 86.25 190 LEU A N 1
ATOM 1580 C CA . LEU A 1 190 ? 2.937 0.977 -29.086 1.00 86.25 190 LEU A CA 1
ATOM 1581 C C . LEU A 1 190 ? 1.455 0.628 -29.291 1.00 86.25 190 LEU A C 1
ATOM 1583 O O . LEU A 1 190 ? 0.635 0.948 -28.430 1.00 86.25 190 LEU A O 1
ATOM 1587 N N . ASP A 1 191 ? 1.125 -0.113 -30.351 1.00 90.25 191 ASP A N 1
ATOM 1588 C CA . ASP A 1 191 ? -0.229 -0.624 -30.598 1.00 90.25 191 ASP A CA 1
ATOM 1589 C C . ASP A 1 191 ? -0.683 -1.602 -29.502 1.00 90.25 191 ASP A C 1
ATOM 1591 O O . ASP A 1 191 ? -1.819 -1.524 -29.019 1.00 90.25 191 ASP A O 1
ATOM 1595 N N . LEU A 1 192 ? 0.206 -2.491 -29.045 1.00 90.69 192 LEU A N 1
ATOM 1596 C CA . LEU A 1 192 ? -0.088 -3.414 -27.945 1.00 90.69 192 LEU A CA 1
ATOM 1597 C C . LEU A 1 192 ? -0.375 -2.662 -26.634 1.00 90.69 192 LEU A C 1
ATOM 1599 O O . LEU A 1 192 ? -1.329 -2.988 -25.921 1.00 90.69 192 LEU A O 1
ATOM 1603 N N . LEU A 1 193 ? 0.431 -1.644 -26.323 1.00 84.94 193 LEU A N 1
ATOM 1604 C CA . LEU A 1 193 ? 0.243 -0.770 -25.163 1.00 84.94 193 LEU A CA 1
ATOM 1605 C C . LEU A 1 193 ? -1.073 0.005 -25.249 1.00 84.94 193 LEU A C 1
ATOM 1607 O O . LEU A 1 193 ? -1.838 0.018 -24.285 1.00 84.94 193 LEU A O 1
ATOM 1611 N N . ALA A 1 194 ? -1.379 0.589 -26.409 1.00 88.88 194 ALA A N 1
ATOM 1612 C CA . ALA A 1 194 ? -2.630 1.303 -26.635 1.00 88.88 194 ALA A CA 1
ATOM 1613 C C . ALA A 1 194 ? -3.849 0.392 -26.417 1.00 88.88 194 ALA A C 1
ATOM 1615 O O . ALA A 1 194 ? -4.826 0.802 -25.782 1.00 88.88 194 ALA A O 1
ATOM 1616 N N . LYS A 1 195 ? -3.772 -0.864 -26.877 1.00 89.69 195 LYS A N 1
ATOM 1617 C CA . LYS A 1 195 ? -4.822 -1.865 -26.663 1.00 89.69 195 LYS A CA 1
ATOM 1618 C C . LYS A 1 195 ? -5.002 -2.200 -25.179 1.00 89.69 195 LYS A C 1
ATOM 1620 O O . LYS A 1 195 ? -6.131 -2.149 -24.692 1.00 89.69 195 LYS A O 1
ATOM 1625 N N . LYS A 1 196 ? -3.911 -2.441 -24.443 1.00 88.06 196 LYS A N 1
ATOM 1626 C CA . LYS A 1 196 ? -3.961 -2.671 -22.986 1.00 88.06 196 LYS A CA 1
ATOM 1627 C C . LYS A 1 196 ? -4.564 -1.485 -22.233 1.00 88.06 196 LYS A C 1
ATOM 1629 O O . LYS A 1 196 ? -5.426 -1.675 -21.382 1.00 88.06 196 LYS A O 1
ATOM 1634 N N . CYS A 1 197 ? -4.174 -0.255 -22.569 1.00 84.56 197 CYS A N 1
ATOM 1635 C CA . CYS A 1 197 ? -4.757 0.941 -21.957 1.00 84.56 197 CYS A CA 1
ATOM 1636 C C . CYS A 1 197 ? -6.266 1.054 -22.223 1.00 84.56 197 CYS A C 1
ATOM 1638 O O . CYS A 1 197 ? -7.018 1.452 -21.333 1.00 84.56 197 CYS A O 1
ATOM 1640 N N . GLN A 1 198 ? -6.736 0.692 -23.423 1.00 88.94 198 GLN A N 1
ATOM 1641 C CA . GLN A 1 198 ? -8.172 0.654 -23.713 1.00 88.94 198 GLN A CA 1
ATOM 1642 C C . GLN A 1 198 ? -8.909 -0.427 -22.916 1.00 88.94 198 GLN A C 1
ATOM 1644 O O . GLN A 1 198 ? -10.028 -0.175 -22.471 1.00 88.94 198 GLN A O 1
ATOM 1649 N N . GLU A 1 199 ? -8.316 -1.607 -22.737 1.00 88.06 199 GLU A N 1
ATOM 1650 C CA . GLU A 1 199 ? -8.897 -2.695 -21.940 1.00 88.06 199 GLU A CA 1
ATOM 1651 C C . GLU A 1 199 ? -9.039 -2.288 -20.468 1.00 88.06 199 GLU A C 1
ATOM 1653 O O . GLU A 1 199 ? -10.147 -2.340 -19.935 1.00 88.06 199 GLU A O 1
ATOM 1658 N N . ILE A 1 200 ? -7.978 -1.743 -19.865 1.00 86.50 200 ILE A N 1
ATOM 1659 C CA . ILE A 1 200 ? -7.998 -1.229 -18.484 1.00 86.50 200 ILE A CA 1
ATOM 1660 C C . ILE A 1 200 ? -9.059 -0.134 -18.324 1.00 86.50 200 ILE A C 1
ATOM 1662 O O . ILE A 1 200 ? -9.819 -0.121 -17.355 1.00 86.50 200 ILE A O 1
ATOM 1666 N N . LYS A 1 201 ? -9.165 0.778 -19.299 1.00 89.38 201 LYS A N 1
ATOM 1667 C CA . LYS A 1 201 ? -10.187 1.831 -19.276 1.00 89.38 201 LYS A CA 1
ATOM 1668 C C . LYS A 1 201 ? -11.604 1.253 -19.295 1.00 89.38 201 LYS A C 1
ATOM 1670 O O . LYS A 1 201 ? -12.462 1.745 -18.567 1.00 89.38 201 LYS A O 1
ATOM 1675 N N . LYS A 1 202 ? -11.866 0.232 -20.118 1.00 90.69 202 LYS A N 1
ATOM 1676 C CA . LYS A 1 202 ? -13.179 -0.435 -20.165 1.00 90.69 202 LYS A CA 1
ATOM 1677 C C . LYS A 1 202 ? -13.499 -1.132 -18.847 1.00 90.69 202 LYS A C 1
ATOM 1679 O O . LYS A 1 202 ? -14.620 -1.011 -18.367 1.00 90.69 202 LYS A O 1
ATOM 1684 N N . GLU A 1 203 ? -12.524 -1.816 -18.257 1.00 87.44 203 GLU A N 1
ATOM 1685 C CA . GLU A 1 203 ? -12.693 -2.493 -16.972 1.00 87.44 203 GLU A CA 1
ATOM 1686 C C . GLU A 1 203 ? -12.995 -1.499 -15.842 1.00 87.44 203 GLU A C 1
ATOM 1688 O O . GLU A 1 203 ? -13.908 -1.718 -15.049 1.00 87.44 203 GLU A O 1
ATOM 1693 N N . SER A 1 204 ? -12.286 -0.368 -15.813 1.00 83.62 204 SER A N 1
ATOM 1694 C CA . SER A 1 204 ? -12.538 0.705 -14.849 1.00 83.62 204 SER A CA 1
ATOM 1695 C C . SER A 1 204 ? -13.950 1.278 -14.988 1.00 83.62 204 SER A C 1
ATOM 1697 O O . SER A 1 204 ? -14.641 1.394 -13.980 1.00 83.62 204 SER A O 1
ATOM 1699 N N . ILE A 1 205 ? -14.415 1.556 -16.213 1.00 88.81 205 ILE A N 1
ATOM 1700 C CA . ILE A 1 205 ? -15.794 2.018 -16.457 1.00 88.81 205 ILE A CA 1
ATOM 1701 C C . ILE A 1 205 ? -16.810 0.984 -15.959 1.00 88.81 205 ILE A C 1
ATOM 1703 O O . ILE A 1 205 ? -17.782 1.350 -15.304 1.00 88.81 205 ILE A O 1
ATOM 1707 N N . HIS A 1 206 ? -16.570 -0.301 -16.225 1.00 88.50 206 HIS A N 1
ATOM 1708 C CA . HIS A 1 206 ? -17.473 -1.368 -15.806 1.00 88.50 206 HIS A CA 1
ATOM 1709 C C . HIS A 1 206 ? -17.567 -1.490 -14.278 1.00 88.50 206 HIS A C 1
ATOM 1711 O O . HIS A 1 206 ? -18.665 -1.619 -13.736 1.00 88.50 206 HIS A O 1
ATOM 1717 N N . LYS A 1 207 ? -16.432 -1.388 -13.574 1.00 85.25 207 LYS A N 1
ATOM 1718 C CA . LYS A 1 207 ? -16.396 -1.351 -12.103 1.00 85.25 207 LYS A CA 1
ATOM 1719 C C . LYS A 1 207 ? -17.168 -0.146 -11.562 1.00 85.25 207 LYS A C 1
ATOM 1721 O O . LYS A 1 207 ? -17.964 -0.297 -10.642 1.00 85.25 207 LYS A O 1
ATOM 1726 N N . ASP A 1 208 ? -16.990 1.025 -12.167 1.00 84.50 208 ASP A N 1
ATOM 1727 C CA . ASP A 1 208 ? -17.669 2.261 -11.767 1.00 84.50 208 ASP A CA 1
ATOM 1728 C C . ASP A 1 208 ? -19.198 2.173 -11.948 1.00 84.50 208 ASP A C 1
ATOM 1730 O O . ASP A 1 208 ? -19.972 2.586 -11.082 1.00 84.50 208 ASP A O 1
ATOM 1734 N N . GLU A 1 209 ? -19.655 1.577 -13.053 1.00 86.62 209 GLU A N 1
ATOM 1735 C CA . GLU A 1 209 ? -21.075 1.287 -13.294 1.00 86.62 209 GLU A CA 1
ATOM 1736 C C . GLU A 1 209 ? -21.635 0.272 -12.294 1.00 86.62 209 GLU A C 1
ATOM 1738 O O . GLU A 1 209 ? -22.742 0.463 -11.788 1.00 86.62 209 GLU A O 1
ATOM 1743 N N . HIS A 1 210 ? -20.872 -0.770 -11.961 1.00 82.75 210 HIS A N 1
ATOM 1744 C CA . HIS A 1 210 ? -21.262 -1.754 -10.954 1.00 82.75 210 HIS A CA 1
ATOM 1745 C C . HIS A 1 210 ? -21.420 -1.116 -9.564 1.00 82.75 210 HIS A C 1
ATOM 1747 O O . HIS A 1 210 ? -22.425 -1.346 -8.889 1.00 82.75 210 HIS A O 1
ATOM 1753 N N . TYR A 1 211 ? -20.495 -0.242 -9.154 1.00 78.31 211 TYR A N 1
ATOM 1754 C CA . TYR A 1 211 ? -20.617 0.490 -7.889 1.00 78.31 211 TYR A CA 1
ATOM 1755 C C . TYR A 1 211 ? -21.837 1.414 -7.859 1.00 78.31 211 TYR A C 1
ATOM 1757 O O . TYR A 1 211 ? -22.538 1.469 -6.848 1.00 78.31 211 TYR A O 1
ATOM 1765 N N . LYS A 1 212 ? -22.151 2.089 -8.971 1.00 83.25 212 LYS A N 1
ATOM 1766 C CA . LYS A 1 212 ? -23.372 2.906 -9.081 1.00 83.25 212 LYS A CA 1
ATOM 1767 C C . LYS A 1 212 ? -24.646 2.069 -8.961 1.00 83.25 212 LYS A C 1
ATOM 1769 O O . LYS A 1 212 ? -25.595 2.514 -8.324 1.00 83.25 212 LYS A O 1
ATOM 1774 N N . GLN A 1 213 ? -24.668 0.864 -9.531 1.00 81.50 213 GLN A N 1
ATOM 1775 C CA . GLN A 1 213 ? -25.796 -0.061 -9.379 1.00 81.50 213 GLN A CA 1
ATOM 1776 C C . GLN A 1 213 ? -25.960 -0.519 -7.925 1.00 81.50 213 GLN A C 1
ATOM 1778 O O . GLN A 1 213 ? -27.077 -0.523 -7.417 1.00 81.50 213 GLN A O 1
ATOM 1783 N N . LEU A 1 214 ? -24.862 -0.840 -7.235 1.00 74.06 214 LEU A N 1
ATOM 1784 C CA . LEU A 1 214 ? -24.892 -1.210 -5.816 1.00 74.06 214 LEU A CA 1
ATOM 1785 C C . LEU A 1 214 ? -25.401 -0.073 -4.924 1.00 74.06 214 LEU A C 1
ATOM 1787 O O . LEU A 1 214 ? -26.225 -0.315 -4.045 1.00 74.06 214 LEU A O 1
ATOM 1791 N N . LEU A 1 215 ? -24.954 1.159 -5.173 1.00 75.94 215 LEU A N 1
ATOM 1792 C CA . LEU A 1 215 ? -25.433 2.349 -4.462 1.00 75.94 215 LEU A CA 1
ATOM 1793 C C . LEU A 1 215 ? -26.939 2.560 -4.661 1.00 75.94 215 LEU A C 1
ATOM 1795 O O . LEU A 1 215 ? -27.656 2.750 -3.684 1.00 75.94 215 LEU A O 1
ATOM 1799 N N . ALA A 1 216 ? -27.430 2.438 -5.898 1.00 75.38 216 ALA A N 1
ATOM 1800 C CA . ALA A 1 216 ? -28.855 2.573 -6.200 1.00 75.38 216 ALA A CA 1
ATOM 1801 C C . ALA A 1 216 ? -29.719 1.496 -5.512 1.00 75.38 216 ALA A C 1
ATOM 1803 O O . ALA A 1 216 ? -30.837 1.779 -5.091 1.00 75.38 216 ALA A O 1
ATOM 1804 N N . VAL A 1 217 ? -29.206 0.269 -5.368 1.00 66.12 217 VAL A N 1
ATOM 1805 C CA . VAL A 1 217 ? -29.909 -0.823 -4.668 1.00 66.12 217 VAL A CA 1
ATOM 1806 C C . VAL A 1 217 ? -29.840 -0.662 -3.145 1.00 66.12 217 VAL A C 1
ATOM 1808 O O . VAL A 1 217 ? -30.809 -0.967 -2.454 1.00 66.12 217 VAL A O 1
ATOM 1811 N N . ALA A 1 218 ? -28.736 -0.138 -2.603 1.00 62.19 218 ALA A N 1
ATOM 1812 C CA . ALA A 1 218 ? -28.595 0.143 -1.172 1.00 62.19 218 ALA A CA 1
ATOM 1813 C C . ALA A 1 218 ? -29.536 1.264 -0.684 1.00 62.19 218 ALA A C 1
ATOM 1815 O O . ALA A 1 218 ? -29.944 1.272 0.480 1.00 62.19 218 ALA A O 1
ATOM 1816 N N . GLU A 1 219 ? -29.909 2.192 -1.568 1.00 66.00 219 GLU A N 1
ATOM 1817 C CA . GLU A 1 219 ? -30.894 3.241 -1.287 1.00 66.00 219 GLU A CA 1
ATOM 1818 C C . GLU A 1 219 ? -32.339 2.701 -1.209 1.00 66.00 219 GLU A C 1
ATOM 1820 O O . GLU A 1 219 ? -33.180 3.299 -0.528 1.00 66.00 219 GLU A O 1
ATOM 1825 N N . ASP A 1 220 ? -32.626 1.536 -1.808 1.00 59.66 220 ASP A N 1
ATOM 1826 C CA . ASP A 1 220 ? -33.962 0.930 -1.859 1.00 59.66 220 ASP A CA 1
ATOM 1827 C C . ASP A 1 220 ? -34.145 -0.154 -0.767 1.00 59.66 220 ASP A C 1
ATOM 1829 O O . ASP A 1 220 ? -33.862 -1.344 -0.924 1.00 59.66 220 ASP A O 1
ATOM 1833 N N . LYS A 1 221 ? -34.621 0.271 0.413 1.00 59.09 221 LYS A N 1
ATOM 1834 C CA . LYS A 1 221 ? -34.637 -0.496 1.685 1.00 59.09 221 LYS A CA 1
ATOM 1835 C C . LYS A 1 221 ? -35.457 -1.803 1.700 1.00 59.09 221 LYS A C 1
ATOM 1837 O O . LYS A 1 221 ? -35.481 -2.481 2.727 1.00 59.09 221 LYS A O 1
ATOM 1842 N N . GLN A 1 222 ? -36.149 -2.171 0.620 1.00 57.97 222 GLN A N 1
ATOM 1843 C CA . GLN A 1 222 ? -37.043 -3.341 0.571 1.00 57.97 222 GLN A CA 1
ATOM 1844 C C . GLN A 1 222 ? -36.383 -4.655 0.106 1.00 57.97 222 GLN A C 1
ATOM 1846 O O . GLN A 1 222 ? -36.981 -5.710 0.316 1.00 57.97 222 GLN A O 1
ATOM 1851 N N . GLN A 1 223 ? -35.168 -4.640 -0.463 1.00 55.22 223 GLN A N 1
ATOM 1852 C CA . GLN A 1 223 ? -34.505 -5.850 -1.007 1.00 55.22 223 GLN A CA 1
ATOM 1853 C C . GLN A 1 223 ? -33.250 -6.319 -0.241 1.00 55.22 223 GLN A C 1
ATOM 1855 O O . GLN A 1 223 ? -32.636 -7.321 -0.613 1.00 55.22 223 GLN A O 1
ATOM 1860 N N 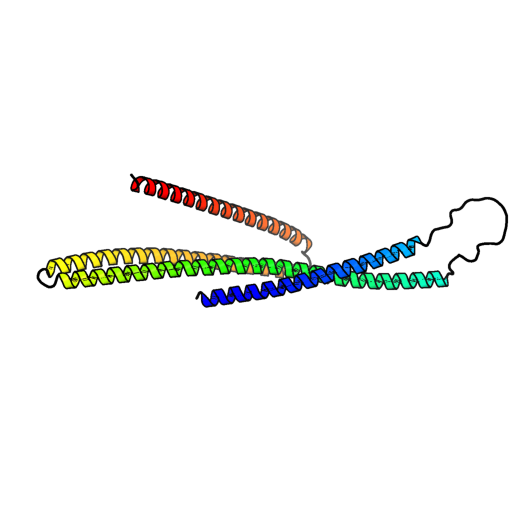. LEU A 1 224 ? -32.918 -5.662 0.878 1.00 56.62 224 LEU A N 1
ATOM 1861 C CA . LEU A 1 224 ? -31.723 -5.910 1.705 1.00 56.62 224 LEU A CA 1
ATOM 1862 C C . LEU A 1 224 ? -31.389 -7.403 1.966 1.00 56.62 224 LEU A C 1
ATOM 1864 O O . LEU A 1 224 ? -30.213 -7.760 1.899 1.00 56.62 224 LEU A O 1
ATOM 1868 N N . PRO A 1 225 ? -32.363 -8.304 2.233 1.00 57.91 225 PRO A N 1
ATOM 1869 C CA . PRO A 1 225 ? -32.060 -9.709 2.525 1.00 57.91 225 PRO A CA 1
ATOM 1870 C C . PRO A 1 225 ? -31.665 -10.548 1.299 1.00 57.91 225 PRO A C 1
ATOM 1872 O O . PRO A 1 225 ? -30.876 -11.480 1.432 1.00 57.91 225 PRO A O 1
ATOM 1875 N N . GLN A 1 226 ? -32.204 -10.253 0.109 1.00 58.31 226 GLN A N 1
ATOM 1876 C CA . GLN A 1 226 ? -31.843 -10.971 -1.124 1.00 58.31 226 GLN A CA 1
ATOM 1877 C C . GLN A 1 226 ? -30.491 -10.501 -1.665 1.00 58.31 226 GLN A C 1
ATOM 1879 O O . GLN A 1 226 ? -29.713 -11.318 -2.164 1.00 58.31 226 GLN A O 1
ATOM 1884 N N . GLU A 1 227 ? -30.172 -9.222 -1.474 1.00 58.06 227 GLU A N 1
ATOM 1885 C CA . GLU A 1 227 ? -28.922 -8.652 -1.963 1.00 58.06 227 GLU A CA 1
ATOM 1886 C C . GLU A 1 227 ? -27.718 -9.019 -1.090 1.00 58.06 227 GLU A C 1
ATOM 1888 O O . GLU A 1 227 ? -26.635 -9.217 -1.625 1.00 58.06 227 GLU A O 1
ATOM 1893 N N . LEU A 1 228 ? -27.903 -9.244 0.217 1.00 62.47 228 LEU A N 1
ATOM 1894 C CA . LEU A 1 228 ? -26.861 -9.802 1.094 1.00 62.47 228 LEU A CA 1
ATOM 1895 C C . LEU A 1 228 ? -26.404 -11.191 0.623 1.00 62.47 228 LEU A C 1
ATOM 1897 O O . LEU A 1 228 ? -25.212 -11.455 0.516 1.00 62.47 228 LEU A O 1
ATOM 1901 N N . VAL A 1 229 ? -27.349 -12.054 0.237 1.00 69.75 229 VAL A N 1
ATOM 1902 C CA . VAL A 1 229 ? -27.043 -13.391 -0.304 1.00 69.75 229 VAL A CA 1
ATOM 1903 C C . VAL A 1 229 ? -26.362 -13.305 -1.675 1.00 69.75 229 VAL A C 1
ATOM 1905 O O . VAL A 1 229 ? -25.527 -14.147 -2.016 1.00 69.75 229 VAL A O 1
ATOM 1908 N N . ARG A 1 230 ? -26.705 -12.295 -2.480 1.00 72.00 230 ARG A N 1
ATOM 1909 C CA . ARG A 1 230 ? -26.070 -12.054 -3.780 1.00 72.00 230 ARG A CA 1
ATOM 1910 C C . ARG A 1 230 ? -24.657 -11.486 -3.627 1.00 72.00 230 ARG A C 1
ATOM 1912 O O . ARG A 1 230 ? -23.762 -11.934 -4.336 1.00 72.00 230 ARG A O 1
ATOM 1919 N N . LEU A 1 231 ? -24.448 -10.566 -2.689 1.00 69.56 231 LEU A N 1
ATOM 1920 C CA . LEU A 1 231 ? -23.146 -9.988 -2.354 1.00 69.56 231 LEU A CA 1
ATOM 1921 C C . LEU A 1 231 ? -22.193 -11.035 -1.783 1.00 69.56 231 LEU A C 1
ATOM 1923 O O . LEU A 1 231 ? -21.042 -11.076 -2.202 1.00 69.56 231 LEU A O 1
ATOM 1927 N N . GLU A 1 232 ? -22.677 -11.937 -0.927 1.00 72.94 232 GLU A N 1
ATOM 1928 C CA . GLU A 1 232 ? -21.875 -13.065 -0.439 1.00 72.94 232 GLU A CA 1
ATOM 1929 C C . GLU A 1 232 ? -21.419 -13.962 -1.602 1.00 72.94 232 GLU A C 1
ATOM 1931 O O . GLU A 1 232 ? -20.278 -14.412 -1.651 1.00 72.94 232 GLU A O 1
ATOM 1936 N N . ARG A 1 233 ? -22.289 -14.176 -2.600 1.00 75.50 233 ARG A N 1
ATOM 1937 C CA . ARG A 1 233 ? -21.959 -14.978 -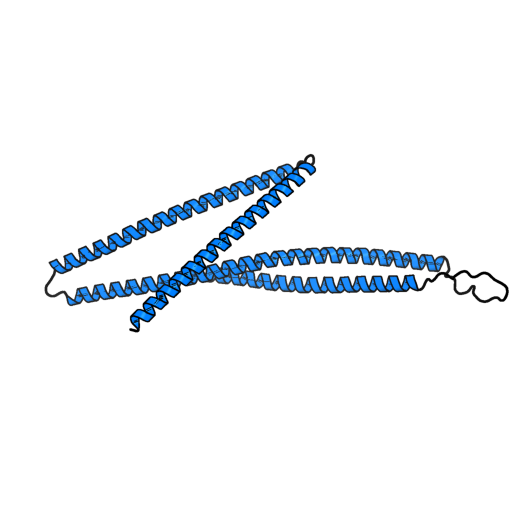3.785 1.00 75.50 233 ARG A CA 1
ATOM 1938 C C . ARG A 1 233 ? -20.933 -14.287 -4.688 1.00 75.50 233 ARG A C 1
ATOM 1940 O O . ARG A 1 233 ? -20.003 -14.943 -5.144 1.00 75.50 233 ARG A O 1
ATOM 1947 N N . ILE A 1 234 ? -21.084 -12.980 -4.910 1.00 76.38 234 ILE A N 1
ATOM 1948 C CA . ILE A 1 234 ? -20.137 -12.174 -5.695 1.00 76.38 234 ILE A CA 1
ATOM 1949 C C . ILE A 1 234 ? -18.785 -12.100 -4.984 1.00 76.38 234 ILE A C 1
ATOM 1951 O O . ILE A 1 234 ? -17.755 -12.234 -5.636 1.00 76.38 234 ILE A O 1
ATOM 1955 N N . LYS A 1 235 ? -18.772 -11.949 -3.656 1.00 77.38 235 LYS A N 1
ATOM 1956 C CA . LYS A 1 235 ? -17.550 -11.973 -2.845 1.00 77.38 235 LYS A CA 1
ATOM 1957 C C . LYS A 1 235 ? -16.793 -13.289 -3.029 1.00 77.38 235 LYS A C 1
ATOM 1959 O O . LYS A 1 235 ? -15.608 -13.255 -3.342 1.00 77.38 235 LYS A O 1
ATOM 1964 N N . VAL A 1 236 ? -17.484 -14.426 -2.937 1.00 80.44 236 VAL A N 1
ATOM 1965 C CA . VAL A 1 236 ? -16.885 -15.753 -3.165 1.00 80.44 236 VAL A CA 1
ATOM 1966 C C . VAL A 1 236 ? -16.361 -15.907 -4.602 1.00 80.44 236 VAL A C 1
ATOM 1968 O O . VAL A 1 236 ? -15.286 -16.468 -4.810 1.00 80.44 236 VAL A O 1
ATOM 1971 N N . GLU A 1 237 ? -17.075 -15.387 -5.606 1.00 82.19 237 GLU A N 1
ATOM 1972 C CA . GLU A 1 237 ? -16.594 -15.368 -6.997 1.00 82.19 237 GLU A CA 1
ATOM 1973 C C . GLU A 1 237 ? -15.339 -14.503 -7.164 1.00 82.19 237 GLU A C 1
ATOM 1975 O O . GLU A 1 237 ? -14.391 -14.921 -7.829 1.00 82.19 237 GLU A O 1
ATOM 1980 N N . MET A 1 238 ? -15.297 -13.331 -6.528 1.00 79.56 238 MET A N 1
ATOM 1981 C CA . MET A 1 238 ? -14.152 -12.422 -6.579 1.00 79.56 238 MET A CA 1
ATOM 1982 C C . MET A 1 238 ? -12.930 -13.017 -5.873 1.00 79.56 238 MET A C 1
ATOM 1984 O O . MET A 1 238 ? -11.830 -12.970 -6.418 1.00 79.56 238 MET A O 1
ATOM 1988 N N . GLU A 1 239 ? -13.116 -13.641 -4.708 1.00 80.06 239 GLU A N 1
ATOM 1989 C CA . GLU A 1 239 ? -12.065 -14.373 -3.993 1.00 80.06 239 GLU A CA 1
ATOM 1990 C C . GLU A 1 239 ? -11.521 -15.532 -4.841 1.00 80.06 239 GLU A C 1
ATOM 1992 O O . GLU A 1 239 ? -10.306 -15.692 -4.974 1.00 80.06 239 GLU A O 1
ATOM 1997 N N . SER A 1 240 ? -12.401 -16.294 -5.501 1.00 85.12 240 SER A N 1
ATOM 1998 C CA . SER A 1 240 ? -11.988 -17.363 -6.417 1.00 85.12 240 SER A CA 1
ATOM 1999 C C . SER A 1 240 ? -11.235 -16.833 -7.643 1.00 85.12 240 SER A C 1
ATOM 2001 O O . SER A 1 240 ? -10.313 -17.498 -8.124 1.00 85.12 240 SER A O 1
ATOM 2003 N N . GLN A 1 241 ? -11.629 -15.675 -8.175 1.00 84.69 241 GLN A N 1
ATOM 2004 C CA . GLN A 1 241 ? -10.965 -15.030 -9.308 1.00 84.69 241 GLN A CA 1
ATOM 2005 C C . GLN A 1 241 ? -9.565 -14.541 -8.907 1.00 84.69 241 GLN A C 1
ATOM 2007 O O . GLN A 1 241 ? -8.599 -14.825 -9.617 1.00 84.69 241 GLN A O 1
ATOM 2012 N N . MET A 1 242 ? -9.439 -13.886 -7.748 1.00 80.69 242 MET A N 1
ATOM 2013 C CA . MET A 1 242 ? -8.150 -13.428 -7.219 1.00 80.69 242 MET A CA 1
ATOM 2014 C C . MET A 1 242 ? -7.201 -14.595 -6.933 1.00 80.69 242 MET A C 1
ATOM 2016 O O . MET A 1 242 ? -6.019 -14.517 -7.262 1.00 80.69 242 MET A O 1
ATOM 2020 N N . GLU A 1 243 ? -7.697 -15.708 -6.388 1.00 86.38 243 GLU A N 1
ATOM 2021 C CA . GLU A 1 243 ? -6.865 -16.894 -6.152 1.00 86.38 243 GLU A CA 1
ATOM 2022 C C . GLU A 1 243 ? -6.367 -17.512 -7.467 1.00 86.38 243 GLU A C 1
ATOM 2024 O O . GLU A 1 243 ? -5.217 -17.944 -7.568 1.00 86.38 243 GLU A O 1
ATOM 2029 N N . LYS A 1 244 ? -7.199 -17.504 -8.514 1.00 88.12 244 LYS A N 1
ATOM 2030 C CA . LYS A 1 244 ? -6.795 -17.964 -9.846 1.00 88.12 244 LYS A CA 1
ATOM 2031 C C . LYS A 1 244 ? -5.719 -17.064 -10.458 1.00 88.12 244 LYS A C 1
ATOM 2033 O O . LYS A 1 244 ? -4.733 -17.576 -10.986 1.00 88.12 244 LYS A O 1
ATOM 2038 N N . GLU A 1 245 ? -5.871 -15.745 -10.356 1.00 83.31 245 GLU A N 1
ATOM 2039 C CA . GLU A 1 245 ? -4.848 -14.794 -10.806 1.00 83.31 245 GLU A CA 1
ATOM 2040 C C . GLU A 1 245 ? -3.539 -14.979 -10.034 1.00 83.31 245 GLU A C 1
ATOM 2042 O O . GLU A 1 245 ? -2.471 -15.040 -10.644 1.00 83.31 245 GLU A O 1
ATOM 2047 N N . ARG A 1 246 ? -3.608 -15.181 -8.712 1.00 86.00 246 ARG A N 1
ATOM 2048 C CA . ARG A 1 246 ? -2.436 -15.485 -7.877 1.00 86.00 246 ARG A CA 1
ATOM 2049 C C . ARG A 1 246 ? -1.695 -16.731 -8.364 1.00 86.00 246 ARG A C 1
ATOM 2051 O O . ARG A 1 246 ? -0.465 -16.728 -8.448 1.00 86.00 246 ARG A O 1
ATOM 2058 N N . GLN A 1 247 ? -2.429 -17.785 -8.719 1.00 86.62 247 GLN A N 1
ATOM 2059 C CA . GLN A 1 247 ? -1.851 -19.019 -9.259 1.00 86.62 247 GLN A CA 1
ATOM 2060 C C . GLN A 1 247 ? -1.206 -18.814 -10.636 1.00 86.62 247 GLN A C 1
ATOM 2062 O O . GLN A 1 247 ? -0.137 -19.371 -10.899 1.00 86.62 247 GLN A O 1
ATOM 2067 N N . ASP A 1 248 ? -1.811 -18.015 -11.513 1.00 86.12 248 ASP A N 1
ATOM 2068 C CA . ASP A 1 248 ? -1.237 -17.709 -12.829 1.00 86.12 248 ASP A CA 1
ATOM 2069 C C . ASP A 1 248 ? 0.017 -16.821 -12.716 1.00 86.12 248 ASP A C 1
ATOM 2071 O O . ASP A 1 248 ? 1.004 -17.051 -13.429 1.00 86.12 248 ASP A O 1
ATOM 2075 N N . TYR A 1 249 ? 0.052 -15.888 -11.758 1.00 82.75 249 TYR A N 1
ATOM 2076 C CA . TYR A 1 249 ? 1.268 -15.144 -11.417 1.00 82.75 249 TYR A CA 1
ATOM 2077 C C . TYR A 1 249 ? 2.375 -16.071 -10.906 1.00 82.75 249 TYR A C 1
ATOM 2079 O O . TYR A 1 249 ? 3.500 -16.000 -11.402 1.00 82.75 249 TYR A O 1
ATOM 2087 N N . GLN A 1 250 ? 2.065 -16.997 -9.993 1.00 84.00 250 GLN A N 1
ATOM 2088 C CA . GLN A 1 250 ? 3.038 -17.986 -9.512 1.00 84.00 250 GLN A CA 1
ATOM 2089 C C . GLN A 1 250 ? 3.600 -18.859 -10.641 1.00 84.00 250 GLN A C 1
ATOM 2091 O O . GLN A 1 250 ? 4.810 -19.075 -10.703 1.00 84.00 250 GLN A O 1
ATOM 2096 N N . LYS A 1 251 ? 2.758 -19.317 -11.577 1.00 85.94 251 LYS A N 1
ATOM 2097 C CA . LYS A 1 251 ? 3.225 -20.067 -12.758 1.00 85.94 251 LYS A CA 1
ATOM 2098 C C . LYS A 1 251 ? 4.139 -19.233 -13.650 1.00 85.94 251 LYS A C 1
ATOM 2100 O O . LYS A 1 251 ? 5.116 -19.755 -14.183 1.00 85.94 251 LYS A O 1
ATOM 2105 N N . THR A 1 252 ? 3.828 -17.951 -13.818 1.00 86.62 252 THR A N 1
ATOM 2106 C CA . THR A 1 252 ? 4.643 -17.035 -14.626 1.00 86.62 252 THR A CA 1
ATOM 2107 C C . THR A 1 252 ? 6.017 -16.822 -13.993 1.00 86.62 252 THR A C 1
ATOM 2109 O O . THR A 1 252 ? 7.023 -16.893 -14.697 1.00 86.62 252 THR A O 1
ATOM 2112 N N . ILE A 1 253 ? 6.072 -16.634 -12.671 1.00 81.44 253 ILE A N 1
ATOM 2113 C CA . ILE A 1 253 ? 7.327 -16.514 -11.914 1.00 81.44 253 ILE A CA 1
ATOM 2114 C C . ILE A 1 253 ? 8.166 -17.787 -12.069 1.00 81.44 253 ILE A C 1
ATOM 2116 O O . ILE A 1 253 ? 9.313 -17.698 -12.500 1.00 81.44 253 ILE A O 1
ATOM 2120 N N . ALA A 1 254 ? 7.575 -18.965 -11.846 1.00 85.00 254 ALA A N 1
ATOM 2121 C CA . ALA A 1 254 ? 8.276 -20.241 -12.004 1.00 85.00 254 ALA A CA 1
ATOM 2122 C C . ALA A 1 254 ? 8.842 -20.432 -13.428 1.00 85.00 254 ALA A C 1
ATOM 2124 O O . ALA A 1 254 ? 9.965 -20.903 -13.607 1.00 85.00 254 ALA A O 1
ATOM 2125 N N . GLY A 1 255 ? 8.101 -20.013 -14.461 1.00 84.50 255 GLY A N 1
ATOM 2126 C CA . GLY A 1 255 ? 8.583 -20.053 -15.845 1.00 84.50 255 GLY A CA 1
ATOM 2127 C C . GLY A 1 255 ? 9.749 -19.093 -16.120 1.00 84.50 255 GLY A C 1
ATOM 2128 O O . GLY A 1 255 ? 10.648 -19.416 -16.902 1.00 84.50 255 GLY A O 1
ATOM 2129 N N . LEU A 1 256 ? 9.764 -17.920 -15.481 1.00 80.75 256 LEU A N 1
ATOM 2130 C CA . LEU A 1 256 ? 10.872 -16.964 -15.576 1.00 80.75 256 LEU A CA 1
ATOM 2131 C C . LEU A 1 256 ? 12.122 -17.458 -14.836 1.00 80.75 256 LEU A C 1
ATOM 2133 O O . LEU A 1 256 ? 13.234 -17.270 -15.340 1.00 80.75 256 LEU A O 1
ATOM 2137 N N . GLU A 1 257 ? 11.958 -18.120 -13.691 1.00 83.75 257 GLU A N 1
ATOM 2138 C CA . GLU A 1 257 ? 13.047 -18.769 -12.952 1.00 83.75 257 GLU A CA 1
ATOM 2139 C C . GLU A 1 257 ? 13.686 -19.884 -13.790 1.00 83.75 257 GLU A C 1
ATOM 2141 O O . GLU A 1 257 ? 14.898 -19.865 -14.009 1.00 83.75 257 GLU A O 1
ATOM 2146 N N . GLU A 1 258 ? 12.881 -20.763 -14.397 1.00 84.19 258 GLU A N 1
ATOM 2147 C CA . GLU A 1 258 ? 13.373 -21.839 -15.273 1.00 84.19 258 GLU A CA 1
ATOM 2148 C C . GLU A 1 258 ? 14.123 -21.291 -16.506 1.00 84.19 258 GLU A C 1
ATOM 2150 O O . GLU A 1 258 ? 15.157 -21.822 -16.926 1.00 84.19 258 GLU A O 1
ATOM 2155 N N . GLN A 1 259 ? 13.639 -20.197 -17.107 1.00 76.88 259 GLN A N 1
ATOM 2156 C CA . GLN A 1 259 ? 14.353 -19.531 -18.205 1.00 76.88 259 GLN A CA 1
ATOM 2157 C C . GLN A 1 259 ? 15.669 -18.890 -17.757 1.00 76.88 259 GLN A C 1
ATOM 2159 O O . GLN A 1 259 ? 16.608 -18.772 -18.552 1.00 76.88 259 GLN A O 1
ATOM 2164 N N . THR A 1 260 ? 15.744 -18.439 -16.511 1.00 79.62 260 THR A N 1
ATOM 2165 C CA . THR A 1 260 ? 16.953 -17.838 -15.946 1.00 79.62 260 THR A CA 1
ATOM 2166 C C . THR A 1 260 ? 17.992 -18.916 -15.659 1.00 79.62 260 THR A C 1
ATOM 2168 O O . THR A 1 260 ? 19.119 -18.791 -16.137 1.00 79.62 260 THR A O 1
ATOM 2171 N N . GLU A 1 261 ? 17.585 -20.044 -15.079 1.00 81.94 261 GLU A N 1
ATOM 2172 C CA . GLU A 1 261 ? 18.445 -21.213 -14.865 1.00 81.94 261 GLU A CA 1
ATOM 2173 C C . GLU A 1 261 ? 18.991 -21.780 -16.192 1.00 81.94 261 GLU A C 1
ATOM 2175 O O . GLU A 1 261 ? 20.192 -22.020 -16.341 1.00 81.94 261 GLU A O 1
ATOM 2180 N N . LYS A 1 262 ? 18.145 -21.899 -17.227 1.00 80.12 262 LYS A N 1
ATOM 2181 C CA . LYS A 1 262 ? 18.587 -22.317 -18.574 1.00 80.12 262 LYS A CA 1
ATOM 2182 C C . LYS A 1 262 ? 19.588 -21.343 -19.199 1.00 80.12 262 LYS A C 1
ATOM 2184 O O . LYS A 1 262 ? 20.489 -21.773 -19.925 1.00 80.12 262 LYS A O 1
ATOM 2189 N N . ARG A 1 263 ? 19.450 -20.034 -18.952 1.00 78.56 263 ARG A N 1
ATOM 2190 C CA . ARG A 1 263 ? 20.427 -19.033 -19.413 1.00 78.56 263 ARG A CA 1
ATOM 2191 C C . ARG A 1 263 ? 21.754 -19.187 -18.680 1.00 78.56 263 ARG A C 1
ATOM 2193 O O . ARG A 1 263 ? 22.787 -19.191 -19.344 1.00 78.56 263 ARG A O 1
ATOM 2200 N N . GLU A 1 264 ? 21.738 -19.374 -17.366 1.00 77.62 264 GLU A N 1
ATOM 2201 C CA . GLU A 1 264 ? 22.948 -19.591 -16.564 1.00 77.62 264 GLU A CA 1
ATOM 2202 C C . GLU A 1 264 ? 23.697 -20.864 -16.968 1.00 77.62 264 GLU A C 1
ATOM 2204 O O . GLU A 1 264 ? 24.911 -20.822 -17.174 1.00 77.62 264 GLU A O 1
ATOM 2209 N N . GLN A 1 265 ? 22.987 -21.971 -17.208 1.00 76.12 265 GLN A N 1
ATOM 2210 C CA . GLN A 1 265 ? 23.592 -23.198 -17.739 1.00 76.12 265 GLN A CA 1
ATOM 2211 C C . GLN A 1 265 ? 24.243 -22.964 -19.109 1.00 76.12 265 GLN A C 1
ATOM 2213 O O . GLN A 1 265 ? 25.357 -23.426 -19.362 1.00 76.12 265 GLN A O 1
ATOM 2218 N N . LYS A 1 266 ? 23.592 -22.195 -19.990 1.00 74.25 266 LYS A N 1
ATOM 2219 C CA . LYS A 1 266 ? 24.142 -21.853 -21.309 1.00 74.25 266 LYS A CA 1
ATOM 2220 C C . LYS A 1 266 ? 25.398 -20.982 -21.197 1.00 74.25 266 LYS A C 1
ATOM 2222 O O . LYS A 1 266 ? 26.360 -21.218 -21.927 1.00 74.25 266 LYS A O 1
ATOM 2227 N N . TYR A 1 267 ? 25.426 -20.027 -20.266 1.00 72.06 267 TYR A N 1
ATOM 2228 C CA . TYR A 1 267 ? 26.621 -19.229 -19.975 1.00 72.06 267 TYR A CA 1
ATOM 2229 C C . TYR A 1 267 ? 27.754 -20.073 -19.378 1.00 72.06 267 TYR A C 1
ATOM 2231 O O . TYR A 1 267 ? 28.901 -19.907 -19.789 1.00 72.06 267 TYR A O 1
ATOM 2239 N N . SER A 1 268 ? 27.445 -21.023 -18.491 1.00 72.00 268 SER A N 1
ATOM 2240 C CA . SER A 1 268 ? 28.422 -21.956 -17.911 1.00 72.00 268 SER A CA 1
ATOM 2241 C C . SER A 1 268 ? 29.082 -22.844 -18.976 1.00 72.00 268 SER A C 1
ATOM 2243 O O . SER A 1 268 ? 30.307 -22.973 -19.012 1.00 72.00 268 SER A O 1
ATOM 2245 N N . VAL A 1 269 ? 28.297 -23.389 -19.912 1.00 68.31 269 VAL A N 1
ATOM 2246 C CA . VAL A 1 269 ? 28.819 -24.192 -21.032 1.00 68.31 269 VAL A CA 1
ATOM 2247 C C . VAL A 1 269 ? 29.706 -23.353 -21.958 1.00 68.31 269 VAL A C 1
ATOM 2249 O O . VAL A 1 269 ? 30.801 -23.788 -22.309 1.00 68.31 269 VAL A O 1
ATOM 2252 N N . CYS A 1 270 ? 29.289 -22.132 -22.310 1.00 62.25 270 CYS A N 1
ATOM 2253 C CA . CYS A 1 270 ? 30.111 -21.226 -23.121 1.00 62.25 270 CYS A CA 1
ATOM 2254 C C . CYS A 1 270 ? 31.421 -20.830 -22.420 1.00 62.25 270 CYS A C 1
ATOM 2256 O O . CYS A 1 270 ? 32.455 -20.720 -23.077 1.00 62.25 270 CYS A O 1
ATOM 2258 N N . HIS A 1 271 ? 31.396 -20.642 -21.098 1.00 63.41 271 HIS A N 1
ATOM 2259 C CA . HIS A 1 271 ? 32.586 -20.317 -20.312 1.00 63.41 271 HIS A CA 1
ATOM 2260 C C . HIS A 1 271 ? 33.586 -21.484 -20.265 1.00 63.41 271 HIS A C 1
ATOM 2262 O O . HIS A 1 271 ? 34.784 -21.273 -20.422 1.00 63.41 271 HIS A O 1
ATOM 2268 N N . ASN A 1 272 ? 33.103 -22.723 -20.140 1.00 61.59 272 ASN A N 1
ATOM 2269 C CA . ASN A 1 272 ? 33.958 -23.915 -20.150 1.00 61.59 272 ASN A CA 1
ATOM 2270 C C . ASN A 1 272 ? 34.570 -24.208 -21.530 1.00 61.59 272 ASN A C 1
ATOM 2272 O O . ASN A 1 272 ? 35.690 -24.699 -21.599 1.00 61.59 272 ASN A O 1
ATOM 2276 N N . ILE A 1 273 ? 33.871 -23.878 -22.622 1.00 62.78 273 ILE A N 1
ATOM 2277 C CA . ILE A 1 273 ? 34.403 -24.012 -23.990 1.00 62.78 273 ILE A CA 1
ATOM 2278 C C . ILE A 1 273 ? 35.490 -22.964 -24.282 1.00 62.78 273 ILE A C 1
ATOM 2280 O O . ILE A 1 273 ? 36.418 -23.259 -25.021 1.00 62.78 273 ILE A O 1
ATOM 2284 N N . MET A 1 274 ? 35.409 -21.761 -23.702 1.00 50.06 274 MET A N 1
ATOM 2285 C CA . MET A 1 274 ? 36.440 -20.721 -23.868 1.00 50.06 274 MET A CA 1
ATOM 2286 C C . MET A 1 274 ? 37.719 -20.964 -23.049 1.00 50.06 274 MET A C 1
ATOM 2288 O O . MET A 1 274 ? 38.732 -20.328 -23.325 1.00 50.06 274 MET A O 1
ATOM 2292 N N . ASN A 1 275 ? 37.678 -21.862 -22.059 1.00 48.75 275 ASN A N 1
ATOM 2293 C CA . ASN A 1 275 ? 38.814 -22.203 -21.194 1.00 48.75 275 ASN A CA 1
ATOM 2294 C C . ASN A 1 275 ? 39.523 -23.523 -21.590 1.00 48.75 275 ASN A C 1
ATOM 2296 O O . ASN A 1 275 ? 40.401 -23.977 -20.852 1.00 48.75 275 ASN A O 1
ATOM 2300 N N . LEU A 1 276 ? 39.142 -24.136 -22.719 1.00 44.66 276 LEU A N 1
ATOM 2301 C CA . LEU A 1 276 ? 39.778 -25.305 -23.351 1.00 44.66 276 LEU A CA 1
ATOM 2302 C C . LEU A 1 276 ? 40.554 -24.877 -24.602 1.00 44.66 276 LEU A C 1
ATOM 2304 O O . LEU A 1 276 ? 41.645 -25.448 -24.823 1.00 44.66 276 LEU A O 1
#

Radius of gyration: 39.46 Å; chains: 1; bounding box: 81×39×131 Å

pLDDT: mean 79.79, std 14.82, range [32.91, 95.56]

Foldseek 3Di:
DLVVLVVVLVVLVVVLVVLVVVLVVLVVLLVVLVVVLVVLVVVVVVVVVVDDDDDDDDDDDDDDDDPPPDDDPVRVVVVVVVVVVSVVVSVVSVVVSVVSVVVSVVSVVVSVVSVVVSVVSVVVSVVVVVVVVVVVVVVVVVVVVVVVVVVVVVVPPPDDVPVVVVVVVVVVVVVVVVVVVVVVVVVVVVVVVVVVVVVVVVVVVVVVVVVVVVVVVVVVPPCVVVVVVVVVVVVVVVVVVVVVVVVVVVVVVVVVVVVVVVVVVVVVVVVVVVVD

Secondary structure (DSSP, 8-state):
-HHHHHHHHHHHHHHHHHHHHHHHHHHHHHHHHHHHHHHHHHHHHHHHHT----------------TTSSPPHHHHHHHHHHHHHHHHHHHHHHHHHHHHHHHHHHHHHHHHHHHHHHHHHHHHHHHHHHHHHHHHHHHHHHHHHHHHHHHHHHTTTTS-HHHHHHHHHHHHHHHHHHHHHHHHHHHHHHHHHHHHHHHHHHHHHHHHHHHHHHHHHHT-TTSHHHHHHHHHHHHHHHHHHHHHHHHHHHHHHHHHHHHHHHHHHHHHHHHHHHT-